Protein AF-A0A2V7M7M2-F1 (afdb_monomer)

Foldseek 3Di:
DDDPVQLVLVLVLVQLLQVLLCVLQVVQDDGDHLVNQQVLQVVVVHHSSDDDDPVRQVVSCVVVVHQKDKDWDWDDDPQKIKIWIFIGGDNLQQQTATDMFMDGDRDDSNVSSNRSSVVSSLSSVLSVLLSQLVVCVVVVNNVRSLVSLVVSCVSPVQALSSLLSQLVSCVVVVHQLVSNLVSLVSSCSGHVLDLSSLCSNLVSCVVVVNLPRNLVSLLSNCVVPVQPPVSLLVSLVSCLVSLVLVSSLVSLVSNCVVPPQPPSSLVSNLVSCVVVVVLVSNLVSLVSNCVVPVCLLLPPVSLPVNLVSCVVVLVLVSLCSSLVSVCVNCVPPLVSLQSNLVSCVSVVNNVVSVVSVVSSVVD

Nearest PDB structures (foldseek):
  3hym-assembly10_L  TM=3.662E-01  e=1.413E-06  Homo sapiens
  4ui9-assembly1_K  TM=3.782E-01  e=4.310E-06  Homo sapiens
  5g05-assembly1_K  TM=3.741E-01  e=7.211E-06  Homo sapiens
  3hym-assembly10_H  TM=3.522E-01  e=1.315E-05  Homo sapiens
  4hnw-assembly1_A  TM=4.917E-01  e=7.405E-04  Saccharomyces cerevisiae S288C

Radius of gyration: 27.85 Å; Cα contacts (8 Å, |Δi|>4): 540; chains: 1; bounding box: 65×52×75 Å

Secondary structure (DSSP, 8-state):
---HHHHHHHHHHHHHHHHHHHHHHTTT-PPPPHHHHHHHHHHTT--TTPPPPHHHHHHHHHHTT-SEEEEEEEEEETTEEEEEEEEEESSS-S--EEEEEEE-SS--HHHHHHHHHHHHHHHHHHHHHHHHHHHHHHTT-HHHHHHHHHHHHHH-TT-HHHHHHHHHHHHHTT--HHHHHHHHHHHTTT-TT-HHHHHHHHHHHHHTT-HHHHHHHHHHGGGG-TT-HHHHHHHHHHHHHTT-HHHHHHHHHHHHHHSTT-HHHHHHHHHHHHHTT-HHHHHHHHHHHHHH-GGGGG-HHHHHHHHHHHHHTT-HHHHHHHHHHHHHH-TT-HHHHHHHHHHHHHTT-HHHHHHHHHHHHT-

Sequence (363 aa):
MASSADSAASIALADAVRIRVTQLVKSKIVVVTKPKLCEALGASGFGCDGLLDDQQAKQLAHFLQVHAYVTGNFKKNGTTLTADVQMIDIGSSGISGLFTATNGNPGTAAALAEIIAQRIATTVRISEGIRNCNDERKKGRFAAARAEAQKALVIDPNSTGAYLCIATIFEAQRAPLDSVIAAARMALKGDSCNGTAWEKIASGYQQKGDSAQAAEAYISQLCGEPRNAQKRLGIAQLLRQMKKADRAVQVLDAGLQLTPGDPQLLEMKLTVCTEASNFRCASDVWKVRATHDTSLLGDTTFLKPAIGAAQQVSDTQALDMFTAGAYRHFPRNVSYIKARAGALELAARTDSALVYYKKALAL

pLDDT: mean 93.5, std 6.31, range [40.5, 98.62]

Structure (mmCIF, N/CA/C/O ba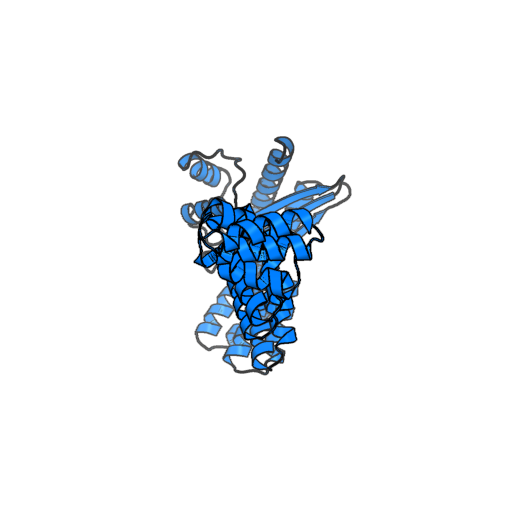ckbone):
data_AF-A0A2V7M7M2-F1
#
_entry.id   AF-A0A2V7M7M2-F1
#
loop_
_atom_site.group_PDB
_atom_site.id
_atom_site.type_symbol
_atom_site.label_atom_id
_atom_site.label_alt_id
_atom_site.label_comp_id
_atom_site.label_asym_id
_atom_site.label_entity_id
_atom_site.label_seq_id
_atom_site.pdbx_PDB_ins_code
_atom_site.Cartn_x
_atom_site.Cartn_y
_atom_site.Cartn_z
_atom_site.occupancy
_atom_site.B_iso_or_equiv
_atom_site.auth_seq_id
_atom_site.auth_comp_id
_atom_site.auth_asym_id
_atom_site.auth_atom_id
_atom_site.pdbx_PDB_model_num
ATOM 1 N N . MET A 1 1 ? 8.047 23.221 1.997 1.00 40.50 1 MET A N 1
ATOM 2 C CA . MET A 1 1 ? 8.357 23.254 3.443 1.00 40.50 1 MET A CA 1
ATOM 3 C C . MET A 1 1 ? 7.256 24.065 4.105 1.00 40.50 1 MET A C 1
ATOM 5 O O . MET A 1 1 ? 6.912 25.100 3.550 1.00 40.50 1 MET A O 1
ATOM 9 N N . ALA A 1 2 ? 6.637 23.561 5.175 1.00 54.38 2 ALA A N 1
ATOM 10 C CA . ALA A 1 2 ? 5.569 24.277 5.879 1.00 54.38 2 ALA A CA 1
ATOM 11 C C . ALA A 1 2 ? 6.127 25.554 6.534 1.00 54.38 2 ALA A C 1
ATOM 13 O O . ALA A 1 2 ? 7.275 25.553 6.984 1.00 54.38 2 ALA A O 1
ATOM 14 N N . SER A 1 3 ? 5.353 26.641 6.556 1.00 61.44 3 SER A N 1
ATOM 15 C CA . SER A 1 3 ? 5.768 27.870 7.240 1.00 61.44 3 SER A CA 1
ATOM 16 C C . SER A 1 3 ? 5.690 27.702 8.764 1.00 61.44 3 SER A C 1
ATOM 18 O O . SER A 1 3 ? 4.982 26.832 9.271 1.00 61.44 3 SER A O 1
ATOM 20 N N . SER A 1 4 ? 6.377 28.558 9.527 1.00 66.12 4 SER A N 1
ATOM 21 C CA . SER A 1 4 ? 6.278 28.563 10.997 1.00 66.12 4 SER A CA 1
ATOM 22 C C . SER A 1 4 ? 4.837 28.763 11.495 1.00 66.12 4 SER A C 1
ATOM 24 O O . SER A 1 4 ? 4.447 28.187 12.511 1.00 66.12 4 SER A O 1
ATOM 26 N N . ALA A 1 5 ? 4.027 29.523 10.751 1.00 61.75 5 ALA A N 1
ATOM 27 C CA . ALA A 1 5 ? 2.608 29.727 11.027 1.00 61.75 5 ALA A CA 1
ATOM 28 C C . ALA A 1 5 ? 1.771 28.454 10.796 1.00 61.75 5 ALA A C 1
ATOM 30 O O . ALA A 1 5 ? 0.866 28.165 11.583 1.00 61.75 5 ALA A O 1
ATOM 31 N N . ASP A 1 6 ? 2.095 27.665 9.766 1.00 70.44 6 ASP A N 1
ATOM 32 C CA . ASP A 1 6 ? 1.421 26.387 9.488 1.00 70.44 6 ASP A CA 1
ATOM 33 C C . ASP A 1 6 ? 1.712 25.354 10.585 1.00 70.44 6 ASP A C 1
ATOM 35 O O . ASP A 1 6 ? 0.816 24.621 11.022 1.00 70.44 6 ASP A O 1
ATOM 39 N N . SER A 1 7 ? 2.951 25.341 11.087 1.00 80.12 7 SER A N 1
ATOM 40 C CA . SER A 1 7 ? 3.342 24.509 12.226 1.00 80.12 7 SER A CA 1
ATOM 41 C C . SER A 1 7 ? 2.560 24.896 13.483 1.00 80.12 7 SER A C 1
ATOM 43 O O . SER A 1 7 ? 1.951 24.029 14.108 1.00 80.12 7 SER A O 1
ATOM 45 N N . ALA A 1 8 ? 2.482 26.191 13.811 1.00 84.06 8 ALA A N 1
ATOM 46 C CA . ALA A 1 8 ? 1.757 26.682 14.987 1.00 84.06 8 ALA A CA 1
ATOM 47 C C . ALA A 1 8 ? 0.261 26.313 14.970 1.00 84.06 8 ALA A C 1
ATOM 49 O O . ALA A 1 8 ? -0.286 25.879 15.986 1.00 84.06 8 ALA A O 1
ATOM 50 N N . ALA A 1 9 ? -0.400 26.427 13.813 1.00 85.50 9 ALA A N 1
ATOM 51 C CA . ALA A 1 9 ? -1.803 26.037 13.666 1.00 85.50 9 ALA A CA 1
ATOM 52 C C . ALA A 1 9 ? -2.016 24.526 13.870 1.00 85.50 9 ALA A C 1
ATOM 54 O O . ALA A 1 9 ? -2.986 24.118 14.513 1.00 85.50 9 ALA A O 1
ATOM 55 N N . SER A 1 10 ? -1.092 23.706 13.363 1.00 87.81 10 SER A N 1
ATOM 56 C CA . SER A 1 10 ? -1.130 22.246 13.511 1.00 87.81 10 SER A CA 1
ATOM 57 C C . SER A 1 10 ? -0.966 21.821 14.974 1.00 87.81 10 SER A C 1
ATOM 59 O O . SER A 1 10 ? -1.727 20.985 15.464 1.00 87.81 10 SER A O 1
ATOM 61 N N . ILE A 1 11 ? -0.035 22.453 15.698 1.00 88.75 11 ILE A N 1
ATOM 62 C CA . ILE A 1 11 ? 0.187 22.229 17.135 1.00 88.75 11 ILE A CA 1
ATOM 63 C C . ILE A 1 11 ? -1.065 22.602 17.941 1.00 88.75 11 ILE A C 1
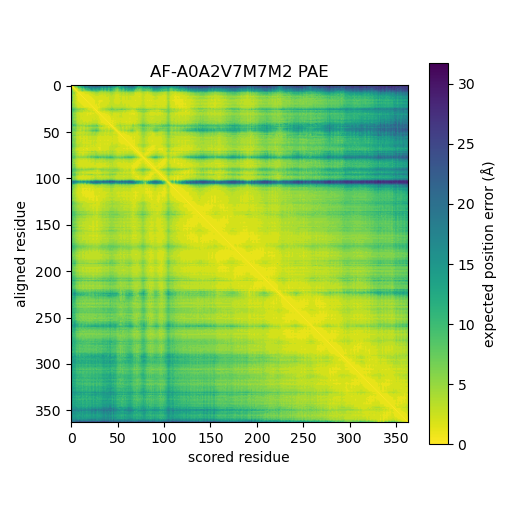ATOM 65 O O . ILE A 1 11 ? -1.550 21.803 18.743 1.00 88.75 11 ILE A O 1
ATOM 69 N N . ALA A 1 12 ? -1.636 23.785 17.691 1.00 89.50 12 ALA A N 1
ATOM 70 C CA . ALA A 1 12 ? -2.830 24.251 18.395 1.00 89.50 12 ALA A CA 1
ATOM 71 C C . ALA A 1 12 ? -4.040 23.327 18.172 1.00 89.50 12 ALA A C 1
ATOM 73 O O . ALA A 1 12 ? -4.786 23.036 19.110 1.00 89.50 12 ALA A O 1
ATOM 74 N N . LEU A 1 13 ? -4.223 22.827 16.945 1.00 92.56 13 LEU A N 1
ATOM 75 C CA . LEU A 1 13 ? -5.255 21.838 16.641 1.00 92.56 13 LEU A CA 1
ATOM 76 C C . LEU A 1 13 ? -5.019 20.529 17.408 1.00 92.56 13 LEU A C 1
ATOM 78 O O . LEU A 1 13 ? -5.951 20.017 18.027 1.00 92.56 13 LEU A O 1
ATOM 82 N N . ALA A 1 14 ? -3.791 20.001 17.399 1.00 93.19 14 ALA A N 1
ATOM 83 C CA . ALA A 1 14 ? -3.447 18.769 18.107 1.00 93.19 14 ALA A CA 1
ATOM 84 C C . ALA A 1 14 ? -3.689 18.887 19.624 1.00 93.19 14 ALA A C 1
ATOM 86 O O . ALA A 1 14 ? -4.228 17.967 20.246 1.00 93.19 14 ALA A O 1
ATOM 87 N N . ASP A 1 15 ? -3.360 20.037 20.216 1.00 92.69 15 ASP A N 1
ATOM 88 C CA . ASP A 1 15 ? -3.624 20.329 21.626 1.00 92.69 15 ASP A CA 1
ATOM 89 C C . ASP A 1 15 ? -5.122 20.387 21.938 1.00 92.69 15 ASP A C 1
ATOM 91 O O . ASP A 1 15 ? -5.578 19.742 22.889 1.00 92.69 15 ASP A O 1
ATOM 95 N N . ALA A 1 16 ? -5.901 21.092 21.113 1.00 94.44 16 ALA A N 1
ATOM 96 C CA . ALA A 1 16 ? -7.352 21.168 21.257 1.00 94.44 16 ALA A CA 1
ATOM 97 C C . ALA A 1 16 ? -8.009 19.781 21.144 1.00 94.44 16 ALA A C 1
ATOM 99 O O . ALA A 1 16 ? -8.858 19.428 21.967 1.00 94.44 16 ALA A O 1
ATOM 100 N N . VAL A 1 17 ? -7.568 18.959 20.182 1.00 96.62 17 VAL A N 1
ATOM 101 C CA . VAL A 1 17 ? -8.019 17.566 20.033 1.00 96.62 17 VAL A CA 1
ATOM 102 C C . VAL A 1 17 ? -7.681 16.761 21.283 1.00 96.62 17 VAL A C 1
ATOM 104 O O . VAL A 1 17 ? -8.561 16.097 21.825 1.00 96.62 17 VAL A O 1
ATOM 107 N N . ARG A 1 18 ? -6.444 16.836 21.790 1.00 95.56 18 ARG A N 1
ATOM 108 C CA . ARG A 1 18 ? -6.019 16.083 22.981 1.00 95.56 18 ARG A CA 1
ATOM 109 C C . ARG A 1 18 ? -6.876 16.416 24.198 1.00 95.56 18 ARG A C 1
ATOM 111 O O . ARG A 1 18 ? -7.353 15.504 24.877 1.00 95.56 18 ARG A O 1
ATOM 118 N N . ILE A 1 19 ? -7.090 17.705 24.465 1.00 95.38 19 ILE A N 1
ATOM 119 C CA . ILE A 1 19 ? -7.924 18.168 25.583 1.00 95.38 19 ILE A CA 1
ATOM 120 C C . ILE A 1 19 ? -9.342 17.622 25.425 1.00 95.38 19 ILE A C 1
ATOM 122 O O . ILE A 1 19 ? -9.893 17.030 26.358 1.00 95.38 19 ILE A O 1
ATOM 126 N N . ARG A 1 20 ? -9.921 17.774 24.232 1.00 97.06 20 ARG A N 1
ATOM 127 C CA . ARG A 1 20 ? -11.306 17.384 23.997 1.00 97.06 20 ARG A CA 1
ATOM 128 C C . ARG A 1 20 ? -11.511 15.872 24.049 1.00 97.06 20 ARG A C 1
ATOM 130 O O . ARG A 1 20 ? -12.445 15.417 24.704 1.00 97.06 20 ARG A O 1
ATOM 137 N N . VAL A 1 21 ? -10.619 15.088 23.444 1.00 97.06 21 VAL A N 1
ATOM 138 C CA . VAL A 1 21 ? -10.633 13.621 23.547 1.00 97.06 21 VAL A CA 1
ATOM 139 C C . VAL A 1 21 ? -10.564 13.211 25.013 1.00 97.06 21 VAL A C 1
ATOM 141 O O . VAL A 1 21 ? -11.430 12.466 25.459 1.00 97.06 21 VAL A O 1
ATOM 144 N N . THR A 1 22 ? -9.622 13.761 25.788 1.00 97.00 22 THR A N 1
ATOM 145 C CA . THR A 1 22 ? -9.482 13.452 27.224 1.00 97.00 22 THR A CA 1
ATOM 146 C C . THR A 1 22 ? -10.806 13.622 27.969 1.00 97.00 22 THR A C 1
ATOM 148 O O . THR A 1 22 ? -11.211 12.735 28.713 1.00 97.00 22 THR A O 1
ATOM 151 N N . GLN A 1 23 ? -11.537 14.713 27.726 1.00 96.38 23 GLN A N 1
ATOM 152 C CA . GLN A 1 23 ? -12.848 14.939 28.344 1.00 96.38 23 GLN A CA 1
ATOM 153 C C . GLN A 1 23 ? -13.891 13.886 27.944 1.00 96.38 23 GLN A C 1
ATOM 155 O O . GLN A 1 23 ? -14.660 13.435 28.795 1.00 96.38 23 GLN A O 1
ATOM 160 N N . LEU A 1 24 ? -13.920 13.502 26.666 1.00 97.31 24 LEU A N 1
ATOM 161 C CA . LEU A 1 24 ? -14.918 12.590 26.101 1.00 97.31 24 LEU A CA 1
ATOM 162 C C . LEU A 1 24 ? -14.697 11.124 26.487 1.00 97.31 24 LEU A C 1
ATOM 164 O O . LEU A 1 24 ? -15.666 10.361 26.505 1.00 97.31 24 LEU A O 1
ATOM 168 N N . VAL A 1 25 ? -13.451 10.723 26.768 1.00 96.50 25 VAL A N 1
ATOM 169 C CA . VAL A 1 25 ? -13.087 9.309 26.981 1.00 96.50 25 VAL A CA 1
ATOM 170 C C . VAL A 1 25 ? -12.393 9.013 28.311 1.00 96.50 25 VAL A C 1
ATOM 172 O O . VAL A 1 25 ? -11.947 7.884 28.506 1.00 96.50 25 VAL A O 1
ATOM 175 N N . LYS A 1 26 ? -12.340 9.970 29.251 1.00 93.25 26 LYS A N 1
ATOM 176 C CA . LYS A 1 26 ? -11.672 9.817 30.565 1.00 93.25 26 LYS A CA 1
ATOM 177 C C . LYS A 1 26 ? -12.069 8.572 31.366 1.00 93.25 26 LYS A C 1
ATOM 179 O O . LYS A 1 26 ? -11.297 8.119 32.198 1.00 93.25 26 LYS A O 1
ATOM 184 N N . SER A 1 27 ? -13.269 8.033 31.150 1.00 93.12 27 SER A N 1
ATOM 185 C CA . SER A 1 27 ? -13.756 6.821 31.823 1.00 93.12 27 SER A CA 1
ATOM 186 C C . SER A 1 27 ? -13.357 5.515 31.127 1.00 93.12 27 SER A C 1
ATOM 188 O O . SER A 1 27 ? -13.615 4.443 31.665 1.00 93.12 27 SER A O 1
ATOM 190 N N . LYS A 1 28 ? -12.776 5.584 29.924 1.00 93.38 28 LYS A N 1
ATOM 191 C CA . LYS A 1 28 ? -12.452 4.426 29.079 1.00 93.38 28 LYS A CA 1
ATOM 192 C C . LYS A 1 28 ? -10.953 4.257 28.845 1.00 93.38 28 LYS A C 1
ATOM 194 O O . LYS A 1 28 ? -10.488 3.123 28.842 1.00 93.38 28 LYS A O 1
ATOM 199 N N . ILE A 1 29 ? -10.208 5.346 28.640 1.00 94.31 29 ILE A N 1
ATOM 200 C CA . ILE A 1 29 ? -8.757 5.300 28.399 1.00 94.31 29 ILE A CA 1
ATOM 201 C C . ILE A 1 29 ? -8.032 6.465 29.075 1.00 94.31 29 ILE A C 1
ATOM 203 O O . ILE A 1 29 ? -8.619 7.514 29.344 1.00 94.31 29 ILE A O 1
ATOM 207 N N . VAL A 1 30 ? -6.725 6.294 29.278 1.00 95.00 30 VAL A N 1
ATOM 208 C CA . VAL A 1 30 ? -5.815 7.370 29.685 1.00 95.00 30 VAL A CA 1
ATOM 209 C C . VAL A 1 30 ? -5.199 7.992 28.435 1.00 95.00 30 VAL A C 1
ATOM 211 O O . VAL A 1 30 ? -4.544 7.307 27.652 1.00 95.00 30 VAL A O 1
ATOM 214 N N . VAL A 1 31 ? -5.399 9.295 28.252 1.00 96.31 31 VAL A N 1
ATOM 215 C CA . VAL A 1 31 ? -4.767 10.069 27.176 1.00 96.31 31 VAL A CA 1
ATOM 216 C C . VAL A 1 31 ? -3.463 10.663 27.705 1.00 96.31 31 VAL A C 1
ATOM 218 O O . VAL A 1 31 ? -3.454 11.285 28.768 1.00 96.31 31 VAL A O 1
ATOM 221 N N . VAL A 1 32 ? -2.358 10.485 26.975 1.00 95.81 32 VAL A N 1
ATOM 222 C CA . VAL A 1 32 ? -1.066 11.078 27.353 1.00 95.81 32 VAL A CA 1
ATOM 223 C C . VAL A 1 32 ? -1.183 12.601 27.344 1.00 95.81 32 VAL A C 1
ATOM 225 O O . VAL A 1 32 ? -1.608 13.192 26.353 1.00 95.81 32 VAL A O 1
ATOM 228 N N . THR A 1 33 ? -0.810 13.237 28.453 1.00 94.81 33 THR A N 1
ATOM 229 C CA . THR A 1 33 ? -0.899 14.691 28.627 1.00 94.81 33 THR A CA 1
ATOM 230 C C . THR A 1 33 ? 0.211 15.418 27.861 1.00 94.81 33 THR A C 1
ATOM 232 O O . THR A 1 33 ? 1.269 14.847 27.590 1.00 94.81 33 THR A O 1
ATOM 235 N N . LYS A 1 34 ? 0.001 16.703 27.531 1.00 93.12 34 LYS A N 1
ATOM 236 C CA . LYS A 1 34 ? 1.036 17.523 26.873 1.00 93.12 34 LYS A CA 1
ATOM 237 C C . LYS A 1 34 ? 2.347 17.583 27.684 1.00 93.12 34 LYS A C 1
ATOM 239 O O . LYS A 1 34 ? 3.384 17.332 27.082 1.00 93.12 34 LYS A O 1
ATOM 244 N N . PRO A 1 35 ? 2.342 17.801 29.017 1.00 94.88 35 PRO A N 1
ATOM 245 C CA . PRO A 1 35 ? 3.579 17.792 29.802 1.00 94.88 35 PRO A CA 1
ATOM 246 C C . PRO A 1 35 ? 4.379 16.492 29.666 1.00 94.88 35 PRO A C 1
ATOM 248 O O . PRO A 1 35 ? 5.580 16.544 29.422 1.00 94.88 35 PRO A O 1
ATOM 251 N N . LYS A 1 36 ? 3.707 15.332 29.720 1.00 94.31 36 LYS A N 1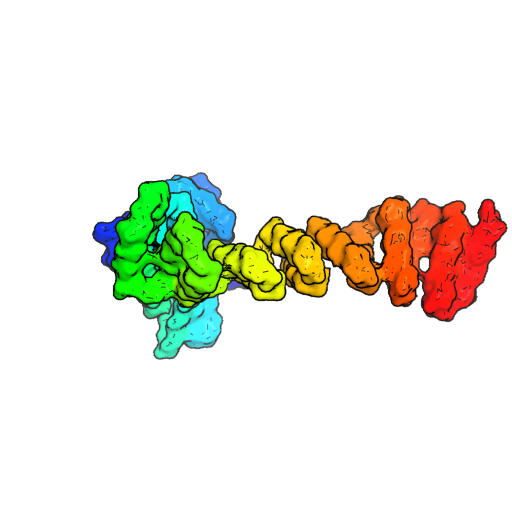
ATOM 252 C CA . LYS A 1 36 ? 4.363 14.024 29.578 1.00 94.31 36 LYS A CA 1
ATOM 253 C C . LYS A 1 36 ? 4.930 13.799 28.171 1.00 94.31 36 LYS A C 1
ATOM 255 O O . LYS A 1 36 ? 5.988 13.197 28.027 1.00 94.31 36 LYS A O 1
ATOM 260 N N . LEU A 1 37 ? 4.250 14.292 27.130 1.00 92.81 37 LEU A N 1
ATOM 261 C CA . LEU A 1 37 ? 4.787 14.279 25.762 1.00 92.81 37 LEU A CA 1
ATOM 262 C C . LEU A 1 37 ? 6.052 15.132 25.647 1.00 92.81 37 LEU A C 1
ATOM 264 O O . LEU A 1 37 ? 7.029 14.691 25.052 1.00 92.81 37 LEU A O 1
ATOM 268 N N . CYS A 1 38 ? 6.045 16.329 26.230 1.00 93.12 38 CYS A N 1
ATOM 269 C CA . CYS A 1 38 ? 7.171 17.254 26.142 1.00 93.12 38 CYS A CA 1
ATOM 270 C C . CYS A 1 38 ? 8.393 16.774 26.925 1.00 93.12 38 CYS A C 1
ATOM 272 O O . CYS A 1 38 ? 9.511 16.935 26.448 1.00 93.12 38 CYS A O 1
ATOM 274 N N . GLU A 1 39 ? 8.188 16.125 28.071 1.00 94.19 39 GLU A N 1
ATOM 275 C CA . GLU A 1 39 ? 9.252 15.435 28.805 1.00 94.19 39 GLU A CA 1
ATOM 276 C C . GLU A 1 39 ? 9.895 14.326 27.952 1.00 94.19 39 GLU A C 1
ATOM 278 O O . GLU A 1 39 ? 11.115 14.288 27.797 1.00 94.19 39 GLU A O 1
ATOM 283 N N . ALA A 1 40 ? 9.077 13.471 27.327 1.00 93.00 40 ALA A N 1
ATOM 284 C CA . ALA A 1 40 ? 9.558 12.380 26.478 1.00 93.00 40 ALA A CA 1
ATOM 285 C C . ALA A 1 40 ? 10.303 12.868 25.222 1.00 93.00 40 ALA A C 1
ATOM 287 O O . ALA A 1 40 ? 11.341 12.315 24.856 1.00 93.00 40 ALA A O 1
ATOM 288 N N . LEU A 1 41 ? 9.795 13.920 24.575 1.00 91.62 41 LEU A N 1
ATOM 289 C CA . LEU A 1 41 ? 10.454 14.558 23.434 1.00 91.62 41 LEU A CA 1
ATOM 290 C C . LEU A 1 41 ? 11.777 15.215 23.843 1.00 91.62 41 LEU A C 1
ATOM 292 O O . LEU A 1 41 ? 12.790 15.014 23.171 1.00 91.62 41 LEU A O 1
ATOM 296 N N . GLY A 1 42 ? 11.787 15.930 24.972 1.00 91.75 42 GLY A N 1
ATOM 297 C CA . GLY A 1 42 ? 12.979 16.585 25.509 1.00 91.75 42 GLY A CA 1
ATOM 298 C C . GLY A 1 42 ? 14.096 15.596 25.840 1.00 91.75 42 GLY A C 1
ATOM 299 O O . GLY A 1 42 ? 15.252 15.851 25.508 1.00 91.75 42 GLY A O 1
ATOM 300 N N . ALA A 1 43 ? 13.753 14.424 26.384 1.00 89.75 43 ALA A N 1
ATOM 301 C CA . ALA A 1 43 ? 14.708 13.337 26.623 1.00 89.75 43 ALA A CA 1
ATOM 302 C C . ALA A 1 43 ? 15.386 12.821 25.337 1.00 89.75 43 ALA A C 1
ATOM 304 O O . ALA A 1 43 ? 16.467 12.241 25.400 1.00 89.75 43 ALA A O 1
ATOM 305 N N . SER A 1 44 ? 14.772 13.057 24.174 1.00 85.06 44 SER A N 1
ATOM 306 C CA . SER A 1 44 ? 15.274 12.660 22.853 1.00 85.06 44 SER A CA 1
ATOM 307 C C . SER A 1 44 ? 15.828 13.841 22.037 1.00 85.06 44 SER A C 1
ATOM 309 O O . SER A 1 44 ? 16.080 13.695 20.845 1.00 85.06 44 SER A O 1
ATOM 311 N N . GLY A 1 45 ? 16.006 15.019 22.652 1.00 87.12 45 GLY A N 1
ATOM 312 C CA . GLY A 1 45 ? 16.540 16.218 21.992 1.00 87.12 45 GLY A CA 1
ATOM 313 C C . GLY A 1 45 ? 15.550 16.959 21.084 1.00 87.12 45 GLY A C 1
ATOM 314 O O . GLY A 1 45 ? 15.958 17.855 20.345 1.00 87.12 45 GLY A O 1
ATOM 315 N N . PHE A 1 46 ? 14.259 16.617 21.129 1.00 87.38 46 PHE A N 1
ATOM 316 C CA . PHE A 1 46 ? 13.212 17.287 20.356 1.00 87.38 46 PHE A CA 1
ATOM 317 C C . PHE A 1 46 ? 12.548 18.408 21.162 1.00 87.38 46 PHE A C 1
ATOM 319 O O . PHE A 1 46 ? 12.396 18.331 22.381 1.00 87.38 46 PHE A O 1
ATOM 326 N N . GLY A 1 47 ? 12.087 19.447 20.462 1.00 87.94 47 GLY A N 1
ATOM 327 C CA . GLY A 1 47 ? 11.231 20.471 21.059 1.00 87.94 47 GLY A CA 1
ATOM 328 C C . GLY A 1 47 ? 9.844 19.922 21.418 1.00 87.94 47 GLY A C 1
ATOM 329 O O . GLY A 1 47 ? 9.313 19.060 20.722 1.00 87.94 47 GLY A O 1
ATOM 330 N N . CYS A 1 48 ? 9.232 20.472 22.473 1.00 87.00 48 CYS A N 1
ATOM 331 C CA . CYS A 1 48 ? 7.878 20.128 22.947 1.00 87.00 48 CYS A CA 1
ATOM 332 C C . CYS A 1 48 ? 6.800 20.236 21.849 1.00 87.00 48 CYS A C 1
ATOM 334 O O . CYS A 1 48 ? 5.846 19.464 21.840 1.00 87.00 48 CYS A O 1
ATOM 336 N N . ASP A 1 49 ? 6.989 21.155 20.899 1.00 85.25 49 ASP A N 1
ATOM 337 C CA . ASP A 1 49 ? 6.080 21.407 19.780 1.00 85.25 49 ASP A CA 1
ATOM 338 C C . ASP A 1 49 ? 6.657 20.929 18.424 1.00 85.25 49 ASP A C 1
ATOM 340 O O . ASP A 1 49 ? 6.316 21.449 17.361 1.00 85.25 49 ASP A O 1
ATOM 344 N N . GLY A 1 50 ? 7.578 19.959 18.441 1.00 81.94 50 GLY A N 1
ATOM 345 C CA . GLY A 1 50 ? 8.167 19.394 17.225 1.00 81.94 50 GLY A CA 1
ATOM 346 C C . GLY A 1 50 ? 7.149 18.611 16.387 1.00 81.94 50 GLY A C 1
ATOM 347 O O . GLY A 1 50 ? 6.447 17.743 16.906 1.00 81.94 50 GLY A O 1
ATOM 348 N N . LEU A 1 51 ? 7.090 18.887 15.079 1.00 85.44 51 LEU A N 1
ATOM 349 C CA . LEU A 1 51 ? 6.365 18.039 14.129 1.00 85.44 51 LEU A CA 1
ATOM 350 C C . LEU A 1 51 ? 7.183 16.775 13.866 1.00 85.44 51 LEU A C 1
ATOM 352 O O . LEU A 1 51 ? 8.357 16.866 13.509 1.00 85.44 51 LEU A O 1
ATOM 356 N N . LEU A 1 52 ? 6.549 15.620 14.043 1.00 87.88 52 LEU A N 1
ATOM 357 C CA . LEU A 1 52 ? 7.179 14.315 13.879 1.00 87.88 52 LEU A CA 1
ATOM 358 C C . LEU A 1 52 ? 6.776 13.698 12.543 1.00 87.88 52 LEU A C 1
ATOM 360 O O . LEU A 1 52 ? 5.614 13.791 12.144 1.00 87.88 52 LEU A O 1
ATOM 364 N N . ASP A 1 53 ? 7.718 13.032 11.883 1.00 86.12 53 ASP A N 1
ATOM 365 C CA . ASP A 1 53 ? 7.384 12.098 10.809 1.00 86.12 53 ASP A CA 1
ATOM 366 C C . ASP A 1 53 ? 6.801 10.779 11.362 1.00 86.12 53 ASP A C 1
ATOM 368 O O . ASP A 1 53 ? 6.762 10.539 12.574 1.00 86.12 53 ASP A O 1
ATOM 372 N N . ASP A 1 54 ? 6.334 9.901 10.471 1.00 84.12 54 ASP A N 1
ATOM 373 C CA . ASP A 1 54 ? 5.688 8.640 10.855 1.00 84.12 54 ASP A CA 1
ATOM 374 C C . ASP A 1 54 ? 6.609 7.708 11.661 1.00 84.12 54 ASP A C 1
ATOM 376 O O . ASP A 1 54 ? 6.142 6.984 12.548 1.00 84.12 54 ASP A O 1
ATOM 380 N N . GLN A 1 55 ? 7.918 7.714 11.378 1.00 86.75 55 GLN A N 1
ATOM 381 C CA . GLN A 1 55 ? 8.885 6.882 12.094 1.00 86.75 55 GLN A CA 1
ATOM 382 C C . GLN A 1 55 ? 9.130 7.428 13.500 1.00 86.75 55 GLN A C 1
ATOM 384 O O . GLN A 1 55 ? 9.079 6.669 14.471 1.00 86.75 55 GLN A O 1
ATOM 389 N N . GLN A 1 56 ? 9.327 8.739 13.618 1.00 91.44 56 GLN A N 1
ATOM 390 C CA . GLN A 1 56 ? 9.506 9.439 14.887 1.00 91.44 56 GLN A CA 1
ATOM 391 C C . GLN A 1 56 ? 8.265 9.304 15.781 1.00 91.44 56 GLN A C 1
ATOM 393 O O . GLN A 1 56 ? 8.385 8.981 16.964 1.00 91.44 56 GLN A O 1
ATOM 398 N N . ALA A 1 57 ? 7.061 9.464 15.221 1.00 91.38 57 ALA A N 1
ATOM 399 C CA . ALA A 1 57 ? 5.808 9.286 15.953 1.00 91.38 57 ALA A CA 1
ATOM 400 C C . ALA A 1 57 ? 5.664 7.858 16.506 1.00 91.38 57 ALA A C 1
ATOM 402 O O . ALA A 1 57 ? 5.293 7.671 17.668 1.00 91.38 57 ALA A O 1
ATOM 403 N N . LYS A 1 58 ? 6.019 6.844 15.706 1.00 91.44 58 LYS A N 1
ATOM 404 C CA . LYS A 1 58 ? 6.010 5.440 16.137 1.00 91.44 58 LYS A CA 1
ATOM 405 C C . LYS A 1 58 ? 7.025 5.170 17.252 1.00 91.44 58 LYS A C 1
ATOM 407 O O . LYS A 1 58 ? 6.701 4.483 18.220 1.00 91.44 58 LYS A O 1
ATOM 412 N N . GLN A 1 59 ? 8.239 5.710 17.141 1.00 92.69 59 GLN A N 1
ATOM 413 C CA . GLN A 1 59 ? 9.270 5.583 18.177 1.00 92.69 59 GLN A CA 1
ATOM 414 C C . GLN A 1 59 ? 8.820 6.215 19.497 1.00 92.69 59 GLN A C 1
ATOM 416 O O . GLN A 1 59 ? 8.922 5.576 20.545 1.00 92.69 59 GLN A O 1
ATOM 421 N N . LEU A 1 60 ? 8.246 7.421 19.445 1.00 94.06 60 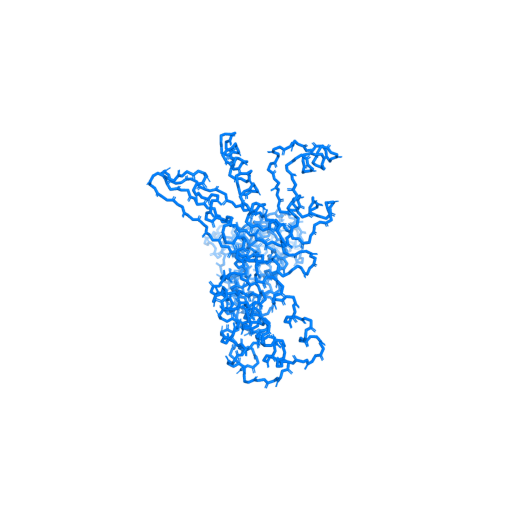LEU A N 1
ATOM 422 C CA . LEU A 1 60 ? 7.699 8.092 20.622 1.00 94.06 60 LEU A CA 1
ATOM 423 C C . LEU A 1 60 ? 6.560 7.285 21.261 1.00 94.06 60 LEU A C 1
ATOM 425 O O . LEU A 1 60 ? 6.499 7.165 22.484 1.00 94.06 60 LEU A O 1
ATOM 429 N N . ALA A 1 61 ? 5.676 6.696 20.452 1.00 94.44 61 ALA A N 1
ATOM 430 C CA . ALA A 1 61 ? 4.592 5.856 20.951 1.00 94.44 61 ALA A CA 1
ATOM 431 C C . ALA A 1 61 ? 5.119 4.624 21.715 1.00 94.44 61 ALA A C 1
ATOM 433 O O . ALA A 1 61 ? 4.622 4.310 22.800 1.00 94.44 61 ALA A O 1
ATOM 434 N N . HIS A 1 62 ? 6.167 3.968 21.204 1.00 93.56 62 HIS A N 1
ATOM 435 C CA . HIS A 1 62 ? 6.836 2.873 21.911 1.00 93.56 62 HIS A CA 1
ATOM 436 C C . HIS A 1 62 ? 7.528 3.340 23.196 1.00 93.56 62 HIS A C 1
ATOM 438 O O . HIS A 1 62 ? 7.371 2.693 24.231 1.00 93.56 62 HIS A O 1
ATOM 444 N N . PHE A 1 63 ? 8.237 4.472 23.156 1.00 93.94 63 PHE A N 1
ATOM 445 C CA . PHE A 1 63 ? 8.893 5.057 24.329 1.00 93.94 63 PHE A CA 1
ATOM 446 C C . PHE A 1 63 ? 7.892 5.367 25.452 1.00 93.94 63 PHE A C 1
ATOM 448 O O . PHE A 1 63 ? 8.138 5.069 26.618 1.00 93.94 63 PHE A O 1
ATOM 455 N N . LEU A 1 64 ? 6.720 5.900 25.098 1.00 94.62 64 LEU A N 1
ATOM 456 C CA . LEU A 1 64 ? 5.635 6.200 26.035 1.00 94.62 64 LEU A CA 1
ATOM 457 C C . LEU A 1 64 ? 4.806 4.976 26.448 1.00 94.62 64 LEU A C 1
ATOM 459 O O . LEU A 1 64 ? 3.900 5.126 27.272 1.00 94.62 64 LEU A O 1
ATOM 463 N N . GLN A 1 65 ? 5.087 3.798 25.878 1.00 94.31 65 GLN A N 1
ATOM 464 C CA . GLN A 1 65 ? 4.363 2.546 26.116 1.00 94.31 65 GLN A CA 1
ATOM 465 C C . GLN A 1 65 ? 2.842 2.682 25.919 1.00 94.31 65 GLN A C 1
ATOM 467 O O . GLN A 1 65 ? 2.043 2.136 26.681 1.00 94.31 65 GLN A O 1
ATOM 472 N N . VAL A 1 66 ? 2.419 3.444 24.905 1.00 95.75 66 VAL A N 1
ATOM 473 C CA . VAL A 1 66 ? 0.992 3.570 24.576 1.00 95.75 66 VAL A CA 1
ATOM 474 C C . VAL A 1 66 ? 0.518 2.384 23.739 1.00 95.75 66 VAL A C 1
ATOM 476 O O . VAL A 1 66 ? 1.298 1.737 23.049 1.00 95.75 66 VAL A O 1
ATOM 479 N N . HIS A 1 67 ? -0.787 2.115 23.766 1.00 94.81 67 HIS A N 1
ATOM 480 C CA . HIS A 1 67 ? -1.389 1.038 22.972 1.00 94.81 67 HIS A CA 1
ATOM 481 C C . HIS A 1 67 ? -1.861 1.512 21.592 1.00 94.81 67 HIS A C 1
ATOM 483 O O . HIS A 1 67 ? -2.047 0.700 20.694 1.00 94.81 67 HIS A O 1
ATOM 489 N N . ALA A 1 68 ? -2.061 2.817 21.417 1.00 95.94 68 ALA A N 1
ATOM 490 C CA . ALA A 1 68 ? -2.407 3.439 20.149 1.00 95.94 68 ALA A CA 1
ATOM 491 C C . ALA A 1 68 ? -1.971 4.905 20.156 1.00 95.94 68 ALA A C 1
ATOM 493 O O . ALA A 1 68 ? -1.850 5.519 21.221 1.00 95.94 68 ALA A O 1
ATOM 494 N N . TYR A 1 69 ? -1.771 5.471 18.971 1.00 95.81 69 TYR A N 1
ATOM 495 C CA . TYR A 1 69 ? -1.495 6.894 18.793 1.00 95.81 69 TYR A CA 1
ATOM 496 C C . TYR A 1 69 ? -2.261 7.454 17.595 1.00 95.81 69 TYR A C 1
ATOM 498 O O . TYR A 1 69 ? -2.765 6.711 16.753 1.00 95.81 69 TYR A O 1
ATOM 506 N N . VAL A 1 70 ? -2.383 8.779 17.548 1.00 95.25 70 VAL A N 1
ATOM 507 C CA . VAL A 1 70 ? -3.087 9.495 16.483 1.00 95.25 70 VAL A CA 1
ATOM 508 C C . VAL A 1 70 ? -2.105 10.434 15.802 1.00 95.25 70 VAL A C 1
ATOM 510 O O . VAL A 1 70 ? -1.429 11.209 16.476 1.00 95.25 70 VAL A O 1
ATOM 513 N N . THR A 1 71 ? -2.040 10.360 14.480 1.00 93.25 71 THR A N 1
ATOM 514 C CA . THR A 1 71 ? -1.270 11.259 13.615 1.00 93.25 71 THR A CA 1
ATOM 515 C C . THR A 1 71 ? -2.189 11.828 12.536 1.00 93.25 71 THR A C 1
ATOM 517 O O . THR A 1 71 ? -3.317 11.362 12.359 1.00 93.25 71 THR A O 1
ATOM 520 N N . GLY A 1 72 ? -1.753 12.861 11.826 1.00 91.00 72 GLY A N 1
ATOM 521 C CA . GLY A 1 72 ? -2.547 13.409 10.742 1.00 91.00 72 GLY A CA 1
ATOM 522 C C . GLY A 1 72 ? -1.932 14.614 10.056 1.00 91.00 72 GLY A C 1
ATOM 523 O O . GLY A 1 72 ? -1.021 15.255 10.571 1.00 91.00 72 GLY A O 1
ATOM 524 N N . ASN A 1 73 ? -2.483 14.932 8.889 1.00 90.00 73 ASN A N 1
ATOM 525 C CA . ASN A 1 73 ? -2.089 16.084 8.091 1.00 90.00 73 ASN A CA 1
ATOM 526 C C . ASN A 1 73 ? -3.176 17.151 8.149 1.00 90.00 73 ASN A C 1
ATOM 528 O O . ASN A 1 73 ? -4.330 16.882 7.818 1.00 90.00 73 ASN A O 1
ATOM 532 N N . PHE A 1 74 ? -2.796 18.369 8.522 1.00 90.50 74 PHE A N 1
ATOM 533 C CA . PHE A 1 74 ? -3.683 19.525 8.556 1.00 90.50 74 PHE A CA 1
ATOM 534 C C . PHE A 1 74 ? -3.487 20.395 7.311 1.00 90.50 74 PHE A C 1
ATOM 536 O O . PHE A 1 74 ? -2.361 20.679 6.905 1.00 90.50 74 PHE A O 1
ATOM 543 N N . LYS A 1 75 ? -4.591 20.814 6.691 1.00 90.12 75 LYS A N 1
ATOM 544 C CA . LYS A 1 75 ? -4.617 21.632 5.475 1.00 90.12 75 LYS A CA 1
ATOM 545 C C . LYS A 1 75 ? -5.627 22.764 5.641 1.00 90.12 75 LYS A C 1
ATOM 547 O O . LYS A 1 75 ? -6.747 22.548 6.103 1.00 90.12 75 LYS A O 1
ATOM 552 N N . LYS A 1 76 ? -5.248 23.969 5.214 1.00 88.00 76 LYS A N 1
ATOM 553 C CA . LYS A 1 76 ? -6.118 25.151 5.186 1.00 88.00 76 LYS A CA 1
ATOM 554 C C . LYS A 1 76 ? -6.280 25.637 3.750 1.00 88.00 76 LYS A C 1
ATOM 556 O O . LYS A 1 76 ? -5.320 26.109 3.152 1.00 88.00 76 LYS A O 1
ATOM 561 N N . ASN A 1 77 ? -7.506 25.565 3.233 1.00 86.44 77 ASN A N 1
ATOM 562 C CA . ASN A 1 77 ? -7.870 26.029 1.895 1.00 86.44 77 ASN A CA 1
ATOM 563 C C . ASN A 1 77 ? -8.877 27.181 2.027 1.00 86.44 77 ASN A C 1
ATOM 565 O O . ASN A 1 77 ? -10.079 26.964 2.200 1.00 86.44 77 ASN A O 1
ATOM 569 N N . GLY A 1 78 ? -8.383 28.421 2.000 1.00 85.19 78 GLY A N 1
ATOM 570 C CA . GLY A 1 78 ? -9.206 29.605 2.263 1.00 85.19 78 GLY A CA 1
ATOM 571 C C . GLY A 1 78 ? -9.777 29.596 3.688 1.00 85.19 78 GLY A C 1
ATOM 572 O O . GLY A 1 78 ? -9.024 29.610 4.665 1.00 85.19 78 GLY A O 1
ATOM 573 N N . THR A 1 79 ? -11.108 29.568 3.809 1.00 85.25 79 THR A N 1
ATOM 574 C CA . THR A 1 79 ? -11.840 29.497 5.092 1.00 85.25 79 THR A CA 1
ATOM 575 C C . THR A 1 79 ? -12.170 28.071 5.540 1.00 85.25 79 THR A C 1
ATOM 577 O O . THR A 1 79 ? -12.725 27.888 6.627 1.00 85.25 79 THR A O 1
ATOM 580 N N . THR A 1 80 ? -11.851 27.069 4.718 1.00 89.44 80 THR A N 1
ATOM 581 C CA . THR A 1 80 ? -12.097 25.654 5.013 1.00 89.44 80 THR A CA 1
ATOM 582 C C . THR A 1 80 ? -10.851 25.038 5.630 1.00 89.44 80 THR A C 1
ATOM 584 O O . THR A 1 80 ? -9.751 25.170 5.082 1.00 89.44 80 THR A O 1
ATOM 587 N N . LEU A 1 81 ? -11.019 24.363 6.766 1.00 92.06 81 LEU A N 1
ATOM 588 C CA . LEU A 1 81 ? -9.957 23.582 7.388 1.00 92.06 81 LEU A CA 1
ATOM 589 C C . LEU A 1 81 ? -10.259 22.096 7.227 1.00 92.06 81 LEU A C 1
ATOM 591 O O . LEU A 1 81 ? -11.379 21.648 7.479 1.00 92.06 81 LEU A O 1
ATOM 595 N N . THR A 1 82 ? -9.239 21.333 6.855 1.00 92.94 82 THR A N 1
ATOM 596 C CA . THR A 1 82 ? -9.320 19.889 6.648 1.00 92.94 82 THR A CA 1
ATOM 597 C C . THR A 1 82 ? -8.189 19.206 7.405 1.00 92.94 82 THR A C 1
ATOM 599 O O . THR A 1 82 ? -7.056 19.683 7.404 1.00 92.94 82 THR A O 1
ATOM 602 N N . ALA A 1 83 ? -8.487 18.082 8.048 1.00 94.00 83 ALA A N 1
ATOM 603 C CA . ALA A 1 83 ? -7.497 17.213 8.663 1.00 94.00 83 ALA A CA 1
ATOM 604 C C . ALA A 1 83 ? -7.714 15.769 8.213 1.00 94.00 83 ALA A C 1
ATOM 606 O O . ALA A 1 83 ? -8.795 15.214 8.414 1.00 94.00 83 ALA A O 1
ATOM 607 N N . ASP A 1 84 ? -6.677 15.167 7.642 1.00 92.44 84 ASP A N 1
ATOM 608 C CA . ASP A 1 84 ? -6.613 13.730 7.393 1.00 92.44 84 ASP A CA 1
ATOM 609 C C . ASP A 1 84 ? -6.033 13.083 8.654 1.00 92.44 84 ASP A C 1
ATOM 611 O O . ASP A 1 84 ? -4.877 13.335 8.987 1.00 92.44 84 ASP A O 1
ATOM 615 N N . VAL A 1 85 ? -6.838 12.318 9.393 1.00 93.69 85 VAL A N 1
ATOM 616 C CA . VAL A 1 85 ? -6.493 11.781 10.718 1.00 93.69 85 VAL A CA 1
ATOM 617 C C . VAL A 1 85 ? -6.384 10.267 10.657 1.00 93.69 85 VAL A C 1
ATOM 619 O O . VAL A 1 85 ? -7.314 9.587 10.223 1.00 93.69 85 VAL A O 1
ATOM 622 N N . GLN A 1 86 ? -5.274 9.741 11.162 1.00 92.69 86 GLN A N 1
ATOM 623 C CA . GLN A 1 86 ? -4.992 8.318 11.252 1.00 92.69 86 GLN A CA 1
ATOM 624 C C . GLN A 1 86 ? -4.788 7.907 12.712 1.00 92.69 86 GLN A C 1
ATOM 626 O O . GLN A 1 86 ? -3.963 8.468 13.431 1.00 92.69 86 GLN A O 1
ATOM 631 N N . MET A 1 87 ? -5.538 6.901 13.146 1.00 94.31 87 MET A N 1
ATOM 632 C CA . MET A 1 87 ? -5.393 6.228 14.433 1.00 94.31 87 MET A CA 1
ATOM 633 C C . MET A 1 87 ? -4.661 4.908 14.196 1.00 94.31 87 MET A C 1
ATOM 635 O O . MET A 1 87 ? -5.125 4.070 13.417 1.00 94.31 87 MET A O 1
ATOM 639 N N . ILE A 1 88 ? -3.522 4.732 14.857 1.00 92.75 88 ILE A N 1
ATOM 640 C CA . ILE A 1 88 ? -2.620 3.597 14.667 1.00 92.75 88 ILE A CA 1
ATOM 641 C C . ILE A 1 88 ? -2.610 2.766 15.949 1.00 92.75 88 ILE A C 1
ATOM 643 O O . ILE A 1 88 ? -2.179 3.243 17.001 1.00 92.75 88 ILE A O 1
ATOM 647 N N . ASP A 1 89 ? -3.080 1.521 15.849 1.00 92.75 89 ASP A N 1
ATOM 648 C CA . ASP A 1 89 ? -3.064 0.545 16.941 1.00 92.75 89 ASP A CA 1
ATOM 649 C C . ASP A 1 89 ? -1.706 -0.167 16.986 1.00 92.75 89 ASP A C 1
ATOM 651 O O . ASP A 1 89 ? -1.280 -0.767 15.998 1.00 92.75 89 ASP A O 1
ATOM 655 N N . ILE A 1 90 ? -1.030 -0.116 18.133 1.00 92.31 90 ILE A N 1
ATOM 656 C CA . ILE A 1 90 ? 0.271 -0.769 18.366 1.00 92.31 90 ILE A CA 1
ATOM 657 C C . ILE A 1 90 ? 0.247 -1.753 19.542 1.00 92.31 90 ILE A C 1
ATOM 659 O O . ILE A 1 90 ? 1.254 -2.397 19.822 1.00 92.31 90 ILE A O 1
ATOM 663 N N . GLY A 1 91 ? -0.893 -1.885 20.223 1.00 88.38 91 GLY A N 1
ATOM 664 C CA . GLY A 1 91 ? -1.036 -2.661 21.455 1.00 88.38 91 GLY A CA 1
ATOM 665 C C . GLY A 1 91 ? -2.296 -3.518 21.501 1.00 88.38 91 GLY A C 1
ATOM 666 O O . GLY A 1 91 ? -2.743 -3.867 22.589 1.00 88.38 91 GLY A O 1
ATOM 667 N N . SER A 1 92 ? -2.893 -3.840 20.346 1.00 86.62 92 SER A N 1
ATOM 668 C CA . SER A 1 92 ? -4.177 -4.558 20.252 1.00 86.62 92 SER A CA 1
ATOM 669 C C . SER A 1 92 ? -5.303 -3.870 21.034 1.00 86.62 92 SER A C 1
ATOM 671 O O . SER A 1 92 ? -6.164 -4.526 21.619 1.00 86.62 92 SER A O 1
ATOM 673 N N . SER A 1 93 ? -5.290 -2.537 21.063 1.00 89.44 93 SER A N 1
ATOM 674 C CA . SER A 1 93 ? -6.299 -1.716 21.737 1.00 89.44 93 SER A CA 1
ATOM 675 C C . SER A 1 93 ? -7.662 -1.766 21.044 1.00 89.44 93 SER A C 1
ATOM 677 O O . SER A 1 93 ? -8.678 -1.485 21.680 1.00 89.44 93 SER A O 1
ATOM 679 N N . GLY A 1 94 ? -7.694 -2.120 19.755 1.00 89.81 94 GLY A N 1
ATOM 680 C CA . GLY A 1 94 ? -8.876 -1.990 18.907 1.00 89.81 94 GLY A CA 1
ATOM 681 C C . GLY A 1 94 ? -9.131 -0.549 18.453 1.00 89.81 94 GLY A C 1
ATOM 682 O O . GLY A 1 94 ? -10.192 -0.276 17.894 1.00 89.81 94 GLY A O 1
ATOM 683 N N . ILE A 1 95 ? -8.194 0.375 18.704 1.00 93.81 95 ILE A N 1
ATOM 684 C CA . ILE A 1 95 ? -8.278 1.785 18.308 1.00 93.81 95 ILE A CA 1
ATOM 685 C C . ILE A 1 95 ? -7.458 1.980 17.034 1.00 93.81 95 ILE A C 1
ATOM 687 O O . ILE A 1 95 ? -6.266 2.272 17.070 1.00 93.81 95 ILE A O 1
ATOM 6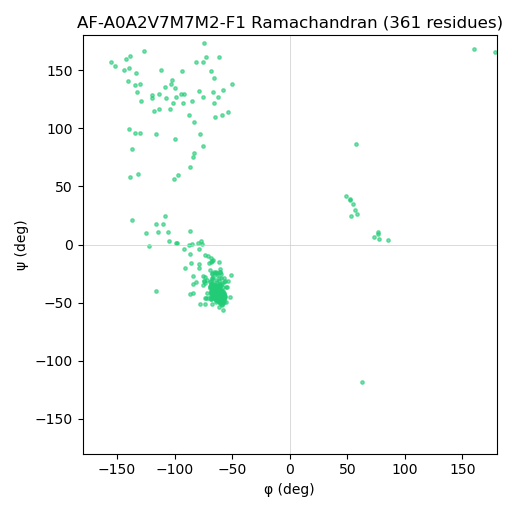91 N N . SER A 1 96 ? -8.121 1.826 15.894 1.00 91.69 96 SER A N 1
ATOM 692 C CA . SER A 1 96 ? -7.524 2.017 14.574 1.00 91.69 96 SER A CA 1
ATOM 693 C C . SER A 1 96 ? -8.528 2.642 13.622 1.00 91.69 96 SER A C 1
ATOM 695 O O . SER A 1 96 ? -9.722 2.355 13.719 1.00 91.69 96 SER A O 1
ATOM 697 N N . GLY A 1 97 ? -8.053 3.415 12.656 1.00 89.56 97 GLY A N 1
ATOM 698 C CA . GLY A 1 97 ? -8.891 3.915 11.573 1.00 89.56 97 GLY A CA 1
ATOM 699 C C . GLY A 1 97 ? -8.287 5.124 10.883 1.00 89.56 97 GLY A C 1
ATOM 700 O O . GLY A 1 97 ? -7.341 5.731 11.379 1.00 89.56 97 GLY A O 1
ATOM 701 N N . LEU A 1 98 ? -8.867 5.482 9.748 1.00 90.88 98 LEU A N 1
ATOM 702 C CA . LEU A 1 98 ? -8.479 6.630 8.943 1.00 90.88 98 LEU A CA 1
ATOM 703 C C . LEU A 1 98 ? -9.742 7.401 8.580 1.00 90.88 98 LEU A C 1
ATOM 705 O O . LEU A 1 98 ? -10.715 6.808 8.123 1.00 90.88 98 LEU A O 1
ATOM 709 N N . PHE A 1 99 ? -9.743 8.714 8.778 1.00 91.81 99 PHE A N 1
ATOM 710 C CA . PHE A 1 99 ? -10.858 9.555 8.357 1.00 91.81 99 PHE A CA 1
ATOM 711 C C . PHE A 1 99 ? -10.403 10.975 8.036 1.00 91.81 99 PHE A C 1
ATOM 713 O O . PHE A 1 99 ? -9.456 11.493 8.624 1.00 91.81 99 PHE A O 1
ATOM 720 N N . THR A 1 100 ? -11.150 11.640 7.161 1.00 92.69 100 THR A N 1
ATOM 721 C CA . THR A 1 100 ? -10.993 13.073 6.907 1.00 92.69 100 THR A CA 1
ATOM 722 C C . THR A 1 100 ? -12.047 13.846 7.695 1.00 92.69 100 THR A C 1
ATOM 724 O O . THR A 1 100 ? -13.247 13.572 7.610 1.00 92.69 100 THR A O 1
ATOM 727 N N . ALA A 1 101 ? -11.602 14.821 8.481 1.00 93.62 101 ALA A N 1
ATOM 728 C CA . ALA A 1 101 ? -12.451 15.808 9.131 1.00 93.62 101 ALA A CA 1
ATOM 729 C C . ALA A 1 101 ? -12.351 17.131 8.371 1.00 93.62 101 ALA A C 1
ATOM 731 O O . ALA A 1 101 ? -11.272 17.533 7.946 1.00 93.62 101 ALA A O 1
ATOM 732 N N . THR A 1 102 ? -13.471 17.816 8.174 1.00 93.19 102 THR A N 1
ATOM 733 C CA . THR A 1 102 ? -13.499 19.133 7.530 1.00 93.19 102 THR A CA 1
ATOM 734 C C . THR A 1 102 ? -14.511 20.016 8.239 1.00 93.19 102 THR A C 1
ATOM 736 O O . THR A 1 102 ? -15.583 19.540 8.611 1.00 93.19 102 THR A O 1
ATOM 739 N N . ASN A 1 103 ? -14.185 21.294 8.418 1.00 90.31 103 ASN A N 1
ATOM 740 C CA . ASN A 1 103 ? -15.148 22.316 8.809 1.00 90.31 103 ASN A CA 1
ATOM 741 C C . ASN A 1 103 ? -14.999 23.577 7.943 1.00 90.31 103 ASN A C 1
ATOM 743 O O . ASN A 1 103 ? -13.906 23.924 7.493 1.00 90.31 103 ASN A O 1
ATOM 747 N N . GLY A 1 104 ? -16.122 24.256 7.697 1.00 78.31 104 GLY A N 1
ATOM 748 C CA . GLY A 1 104 ? -16.183 25.457 6.864 1.00 78.31 104 GLY A CA 1
ATOM 749 C C . GLY A 1 104 ? -17.118 26.536 7.425 1.00 78.31 104 GLY A C 1
ATOM 750 O O . GLY A 1 104 ? -18.087 26.223 8.109 1.00 78.31 104 GLY A O 1
ATOM 751 N N . ASN A 1 105 ? -16.783 27.792 7.095 1.00 62.47 105 ASN A N 1
ATOM 752 C CA . ASN A 1 105 ? -17.504 29.069 7.277 1.00 62.47 105 ASN A CA 1
ATOM 753 C C . ASN A 1 105 ? -17.949 29.528 8.689 1.00 62.47 105 ASN A C 1
ATOM 755 O O . ASN A 1 105 ? -19.126 29.433 9.029 1.00 62.47 105 ASN A O 1
ATOM 759 N N . PRO A 1 106 ? -17.052 30.214 9.433 1.00 66.88 106 PRO A N 1
ATOM 760 C CA . PRO A 1 106 ? -15.594 30.146 9.326 1.00 66.88 106 PRO A CA 1
ATOM 761 C C . PRO A 1 106 ? -15.078 28.879 10.018 1.00 66.88 106 PRO A C 1
ATOM 763 O O . PRO A 1 106 ? -15.443 28.581 11.156 1.00 66.88 106 PRO A O 1
ATOM 766 N N . GLY A 1 107 ? -14.204 28.129 9.341 1.00 78.62 107 GLY A N 1
ATOM 767 C CA . GLY A 1 107 ? -13.526 26.992 9.953 1.00 78.62 107 GLY A CA 1
ATOM 768 C C . GLY A 1 107 ? -12.596 27.473 11.065 1.00 78.62 107 GLY A C 1
ATOM 769 O O . GLY A 1 107 ? -11.696 28.280 10.830 1.00 78.62 107 GLY A O 1
ATOM 770 N N . THR A 1 108 ? -12.806 26.988 12.288 1.00 87.31 108 THR A N 1
ATOM 771 C CA . THR A 1 108 ? -11.910 27.239 13.425 1.00 87.31 108 THR A CA 1
ATOM 772 C C . THR A 1 108 ? -11.212 25.950 13.834 1.00 87.31 108 THR A C 1
ATOM 774 O O . THR A 1 108 ? -11.775 24.860 13.695 1.00 87.31 108 THR A O 1
ATOM 777 N N . ALA A 1 109 ? -9.996 26.065 14.373 1.00 86.88 109 ALA A N 1
ATOM 778 C CA . ALA A 1 109 ? -9.273 24.911 14.906 1.00 86.88 109 ALA A CA 1
ATOM 779 C C . ALA A 1 109 ? -10.077 24.209 16.013 1.00 86.88 109 ALA A C 1
ATOM 781 O O . ALA A 1 109 ? -10.103 22.987 16.059 1.00 86.88 109 ALA A O 1
ATOM 782 N N . ALA A 1 110 ? -10.807 24.963 16.843 1.00 88.88 110 ALA A N 1
ATOM 783 C CA . ALA A 1 110 ? -11.663 24.409 17.890 1.00 88.88 110 ALA A CA 1
ATOM 784 C C . ALA A 1 110 ? -12.831 23.578 17.328 1.00 88.88 110 ALA A C 1
ATOM 786 O O . ALA A 1 110 ? -13.061 22.458 17.779 1.00 88.88 110 ALA A O 1
ATOM 787 N N . ALA A 1 111 ? -13.543 24.082 16.315 1.00 92.00 111 ALA A N 1
ATOM 788 C CA . ALA A 1 111 ? -14.636 23.330 15.699 1.00 92.00 111 ALA A CA 1
ATOM 789 C C . ALA A 1 111 ? -14.125 22.098 14.932 1.00 92.00 111 ALA A C 1
ATOM 791 O O . ALA A 1 111 ? -14.771 21.052 14.951 1.00 92.00 111 ALA A O 1
ATOM 792 N N . LEU A 1 112 ? -12.946 22.182 14.303 1.00 94.56 112 LEU A N 1
ATOM 793 C CA . LEU A 1 112 ? -12.327 21.019 13.666 1.00 94.56 112 LEU A CA 1
ATOM 794 C C . LEU A 1 112 ? -11.884 19.994 14.720 1.00 94.56 112 LEU A C 1
ATOM 796 O O . LEU A 1 112 ? -12.115 18.798 14.545 1.00 94.56 112 LEU A O 1
ATOM 800 N N . ALA A 1 113 ? -11.315 20.461 15.835 1.00 95.25 113 ALA A N 1
ATOM 801 C CA . ALA A 1 113 ? -10.933 19.620 16.960 1.00 95.25 113 ALA A CA 1
ATOM 802 C C . ALA A 1 113 ? -12.130 18.868 17.549 1.00 95.25 113 ALA A C 1
ATOM 804 O O . ALA A 1 113 ? -11.985 17.692 17.867 1.00 95.25 113 ALA A O 1
ATOM 805 N N . GLU A 1 114 ? -13.309 19.494 17.646 1.00 95.69 114 GLU A N 1
ATOM 806 C CA . GLU A 1 114 ? -14.531 18.818 18.104 1.00 95.69 114 GLU A CA 1
ATOM 807 C C . GLU A 1 114 ? -14.907 17.647 17.188 1.00 95.69 114 GLU A C 1
ATOM 809 O O . GLU A 1 114 ? -15.157 16.542 17.670 1.00 95.69 114 GLU A O 1
ATOM 814 N N . ILE A 1 115 ? -14.892 17.856 15.865 1.00 96.06 115 ILE A N 1
ATOM 815 C CA . ILE A 1 115 ? -15.214 16.809 14.881 1.00 96.06 115 ILE A CA 1
ATOM 816 C C . ILE A 1 115 ? -14.231 15.639 15.001 1.00 96.06 115 ILE A C 1
ATOM 818 O O . ILE A 1 115 ? -14.646 14.478 15.059 1.00 96.06 115 ILE A O 1
ATOM 822 N N . ILE A 1 116 ? -12.930 15.939 15.057 1.00 97.00 116 ILE A N 1
ATOM 823 C CA . ILE A 1 116 ? -11.876 14.929 15.206 1.00 97.00 116 ILE A CA 1
ATOM 824 C C . ILE A 1 116 ? -12.053 14.179 16.530 1.00 97.00 116 ILE A C 1
ATOM 826 O O . ILE A 1 116 ? -12.069 12.947 16.550 1.00 97.00 116 ILE A O 1
ATOM 830 N N . ALA A 1 117 ? -12.232 14.907 17.632 1.00 97.50 117 ALA A N 1
ATOM 831 C CA . ALA A 1 117 ? -12.342 14.329 18.961 1.00 97.50 117 ALA A CA 1
ATOM 832 C C . ALA A 1 117 ? -13.571 13.429 19.105 1.00 97.50 117 ALA A C 1
ATOM 834 O O . ALA A 1 117 ? -13.463 12.379 19.735 1.00 97.50 117 ALA A O 1
ATOM 835 N N . GLN A 1 118 ? -14.710 13.766 18.489 1.00 97.06 118 GLN A N 1
ATOM 836 C CA . GLN A 1 118 ? -15.880 12.885 18.519 1.00 97.06 118 GLN A CA 1
ATOM 837 C C . GLN A 1 118 ? -15.698 11.605 17.713 1.00 97.06 118 GLN A C 1
ATOM 839 O O . GLN A 1 118 ? -16.152 10.543 18.148 1.00 97.06 118 GLN A O 1
ATOM 844 N N . ARG A 1 119 ? -15.005 11.663 16.572 1.00 95.75 119 ARG A N 1
ATOM 845 C CA . ARG A 1 119 ? -14.672 10.457 15.800 1.00 95.75 119 ARG A CA 1
ATOM 846 C C . ARG A 1 119 ? -13.703 9.553 16.563 1.00 95.75 119 ARG A C 1
ATOM 848 O O . ARG A 1 119 ? -13.945 8.349 16.662 1.00 95.75 119 ARG A O 1
ATOM 855 N N . ILE A 1 120 ? -12.677 10.129 17.194 1.00 96.88 120 ILE A N 1
ATOM 856 C CA . ILE A 1 120 ? -11.774 9.388 18.088 1.00 96.88 120 ILE A CA 1
ATOM 857 C C . ILE A 1 120 ? -12.565 8.794 19.259 1.00 96.88 120 ILE A C 1
ATOM 859 O O . ILE A 1 120 ? -12.451 7.604 19.533 1.00 96.88 120 ILE A O 1
ATOM 863 N N . ALA A 1 121 ? -13.420 9.577 19.922 1.00 97.25 121 ALA A N 1
ATOM 864 C CA . ALA A 1 121 ? -14.211 9.103 21.054 1.00 97.25 121 ALA A CA 1
ATOM 865 C C . ALA A 1 121 ? -15.162 7.963 20.671 1.00 97.25 121 ALA A C 1
ATOM 867 O O . ALA A 1 121 ? -15.307 7.005 21.426 1.00 97.25 121 ALA A O 1
ATOM 868 N N . THR A 1 122 ? -15.772 8.029 19.488 1.00 96.56 122 THR A N 1
ATOM 869 C CA . THR A 1 122 ? -16.600 6.943 18.941 1.00 96.56 122 THR A CA 1
ATOM 870 C C . THR A 1 122 ? -15.769 5.678 18.733 1.00 96.56 122 THR A C 1
ATOM 872 O O . THR A 1 122 ? -16.153 4.616 19.217 1.00 96.56 122 THR A O 1
ATOM 875 N N . THR A 1 123 ? -14.576 5.807 18.144 1.00 96.06 123 THR A N 1
ATOM 876 C CA . THR A 1 123 ? -13.628 4.693 17.966 1.00 96.06 123 THR A CA 1
ATOM 877 C C . THR A 1 123 ? -13.211 4.081 19.310 1.00 96.06 123 THR A C 1
ATOM 879 O O . THR A 1 123 ? -13.187 2.863 19.474 1.00 96.06 123 THR A O 1
ATOM 882 N N . VAL A 1 124 ? -12.958 4.912 20.324 1.00 96.62 124 VAL A N 1
ATOM 883 C CA . VAL A 1 124 ? -12.630 4.446 21.680 1.00 96.62 124 VAL A CA 1
ATOM 884 C C . VAL A 1 124 ? -13.803 3.692 22.312 1.00 96.62 124 VAL A C 1
ATOM 886 O O . VAL A 1 124 ? -13.582 2.651 22.932 1.00 96.62 124 VAL A O 1
ATOM 889 N N . ARG A 1 125 ? -15.046 4.164 22.137 1.00 96.38 125 ARG A N 1
ATOM 890 C CA . ARG A 1 125 ? -16.253 3.517 22.686 1.00 96.38 125 ARG A CA 1
ATOM 891 C C . ARG A 1 125 ? -16.486 2.126 22.105 1.00 96.38 125 ARG A C 1
ATOM 893 O O . ARG A 1 125 ? -16.920 1.246 22.842 1.00 96.38 125 ARG A O 1
ATOM 900 N N . ILE A 1 126 ? -16.181 1.921 20.824 1.00 96.50 126 ILE A N 1
ATOM 901 C CA . ILE A 1 126 ? -16.350 0.617 20.168 1.00 96.50 126 ILE A CA 1
ATOM 902 C C . ILE A 1 126 ? -15.148 -0.317 20.343 1.00 96.50 126 ILE A C 1
ATOM 904 O O . ILE A 1 126 ? -15.294 -1.521 20.138 1.00 96.50 126 ILE A O 1
ATOM 908 N N . SER A 1 127 ? -13.982 0.204 20.747 1.00 95.69 127 SER A N 1
ATOM 909 C CA . SER A 1 127 ? -12.716 -0.548 20.802 1.00 95.69 127 SER A CA 1
ATOM 910 C C . SER A 1 127 ? -12.793 -1.825 21.647 1.00 95.69 127 SER A C 1
ATOM 912 O O . SER A 1 127 ? -12.239 -2.857 21.277 1.00 95.69 127 SER A O 1
ATOM 914 N N . GLU A 1 128 ? -13.546 -1.792 22.748 1.00 94.75 128 GLU A N 1
ATOM 915 C CA . GLU A 1 128 ? -13.810 -2.950 23.606 1.00 94.75 128 GLU A CA 1
ATOM 916 C C . GLU A 1 128 ? -14.562 -4.063 22.862 1.00 94.75 128 GLU A C 1
ATOM 918 O O . GLU A 1 128 ? -14.121 -5.208 22.881 1.00 94.75 128 GLU A O 1
ATOM 923 N N . GLY A 1 129 ? -15.624 -3.724 22.122 1.00 96.25 129 GLY A N 1
ATOM 924 C CA . GLY A 1 129 ? -16.350 -4.689 21.291 1.00 96.25 129 GLY A CA 1
ATOM 925 C C . GLY A 1 129 ? -15.471 -5.283 20.186 1.00 96.25 129 GLY A C 1
ATOM 926 O O . GLY A 1 129 ? -15.559 -6.475 19.895 1.00 96.25 129 GLY A O 1
ATOM 927 N N . ILE A 1 130 ? -14.556 -4.492 19.614 1.00 96.69 130 ILE A N 1
ATOM 928 C CA . ILE A 1 130 ? -13.596 -4.986 18.613 1.00 96.69 130 ILE A CA 1
ATOM 929 C C . ILE A 1 130 ? -12.597 -5.969 19.233 1.00 96.69 130 ILE A C 1
ATOM 931 O O . ILE A 1 130 ? -12.363 -7.043 18.671 1.00 96.69 130 ILE A O 1
ATOM 935 N N . ARG A 1 131 ? -12.025 -5.637 20.398 1.00 95.75 131 ARG A N 1
ATOM 936 C CA . ARG A 1 131 ? -11.110 -6.528 21.131 1.00 95.75 131 ARG A CA 1
ATOM 937 C C . ARG A 1 131 ? -11.796 -7.832 21.519 1.00 95.75 131 ARG A C 1
ATOM 939 O O . ARG A 1 131 ? -11.300 -8.899 21.164 1.00 95.75 131 ARG A O 1
ATOM 946 N N . ASN A 1 132 ? -12.976 -7.748 22.130 1.00 97.25 132 ASN A N 1
ATOM 947 C CA . ASN A 1 132 ? -13.746 -8.923 22.528 1.00 97.25 132 ASN A CA 1
ATOM 948 C C . ASN A 1 132 ? -14.112 -9.792 21.317 1.00 97.25 132 ASN A C 1
ATOM 950 O O . ASN A 1 132 ? -14.001 -11.014 21.383 1.00 97.25 132 ASN A O 1
ATOM 954 N N . CYS A 1 133 ? -14.479 -9.180 20.183 1.00 97.56 133 CYS A N 1
ATOM 955 C CA . CYS A 1 133 ? -14.727 -9.920 18.947 1.00 97.56 133 CYS A CA 1
ATOM 956 C C . CYS A 1 133 ? -13.491 -10.709 18.501 1.00 97.56 133 CYS A C 1
ATOM 958 O O . CYS A 1 133 ? -13.579 -11.901 18.201 1.00 97.56 133 CYS A O 1
ATOM 960 N N . ASN A 1 134 ? -12.322 -10.065 18.493 1.00 94.88 134 ASN A N 1
ATOM 961 C CA . ASN A 1 134 ? -11.067 -10.717 18.137 1.00 94.88 134 ASN A CA 1
ATOM 962 C C . ASN A 1 134 ? -10.708 -11.859 19.098 1.00 94.88 134 ASN A C 1
ATOM 964 O O . ASN A 1 134 ? -10.259 -12.911 18.639 1.00 94.88 134 ASN A O 1
ATOM 968 N N . ASP A 1 135 ? -10.933 -11.680 20.397 1.00 96.31 135 ASP A N 1
ATOM 969 C CA . ASP A 1 135 ? -10.620 -12.679 21.418 1.00 96.31 135 ASP A CA 1
ATOM 970 C C . ASP A 1 135 ? -11.563 -13.884 21.366 1.00 96.31 135 ASP A C 1
ATOM 972 O O . ASP A 1 135 ? -11.104 -15.028 21.358 1.00 96.31 135 ASP A O 1
ATOM 976 N N . GLU A 1 136 ? -12.874 -13.667 21.254 1.00 97.94 136 GLU A N 1
ATOM 977 C CA . GLU A 1 136 ? -13.841 -14.761 21.110 1.00 97.94 136 GLU A CA 1
ATOM 978 C C . GLU A 1 136 ? -13.647 -15.514 19.787 1.00 97.94 136 GLU A C 1
ATOM 980 O O . GLU A 1 136 ? -13.737 -16.745 19.751 1.00 97.94 136 GLU A O 1
ATOM 985 N N . ARG A 1 137 ? -13.275 -14.808 18.710 1.00 96.00 137 ARG A N 1
ATOM 986 C CA . ARG A 1 137 ? -12.921 -15.432 17.429 1.00 96.00 137 ARG A CA 1
ATOM 987 C C . ARG A 1 137 ? -11.690 -16.332 17.561 1.00 96.00 137 ARG A C 1
ATOM 989 O O . ARG A 1 137 ? -11.710 -17.437 17.026 1.00 96.00 137 ARG A O 1
ATOM 996 N N . LYS A 1 138 ? -10.642 -15.908 18.281 1.00 94.69 138 LYS A N 1
ATOM 997 C CA . LYS A 1 138 ? -9.451 -16.744 18.551 1.00 94.69 138 LYS A CA 1
ATOM 998 C C . LYS A 1 138 ? -9.795 -18.011 19.341 1.00 94.69 138 LYS A C 1
ATOM 1000 O O . LYS A 1 138 ? -9.169 -19.041 19.126 1.00 94.69 138 LYS A O 1
ATOM 1005 N N . LYS A 1 139 ? -10.812 -17.955 20.208 1.00 96.81 139 LYS A N 1
ATOM 1006 C CA . LYS A 1 139 ? -11.340 -19.112 20.957 1.00 96.81 139 LYS A CA 1
ATOM 1007 C C . LYS A 1 139 ? -12.278 -20.007 20.127 1.00 96.81 139 LYS A C 1
ATOM 1009 O O . LYS A 1 139 ? -12.840 -20.951 20.673 1.00 96.81 139 LYS A O 1
ATOM 1014 N N . GLY A 1 140 ? -12.517 -19.695 18.848 1.00 96.12 140 GLY A N 1
ATOM 1015 C CA . GLY A 1 140 ? -13.464 -20.416 17.984 1.00 96.12 140 GLY A CA 1
ATOM 1016 C C . GLY A 1 140 ? -14.943 -20.152 18.296 1.00 96.12 140 GLY A C 1
ATOM 1017 O O . GLY A 1 140 ? -15.828 -20.766 17.702 1.00 96.12 140 GLY A O 1
ATOM 1018 N N . ARG A 1 141 ? -15.252 -19.221 19.206 1.00 98.12 141 ARG A N 1
ATOM 1019 C CA . ARG A 1 141 ? -16.620 -18.895 19.636 1.00 98.12 141 ARG A CA 1
ATOM 1020 C C . ARG A 1 141 ? -17.236 -17.855 18.704 1.00 98.12 141 ARG A C 1
ATOM 1022 O O . ARG A 1 141 ? -17.503 -16.716 19.081 1.00 98.12 141 ARG A O 1
ATOM 1029 N N . PHE A 1 142 ? -17.462 -18.254 17.456 1.00 97.81 142 PHE A N 1
ATOM 1030 C CA . PHE A 1 142 ? -17.863 -17.345 16.378 1.00 97.81 142 PHE A CA 1
ATOM 1031 C C . PHE A 1 142 ? -19.185 -16.606 16.628 1.00 97.81 142 PHE A C 1
ATOM 1033 O O . PHE A 1 142 ? -19.306 -15.441 16.257 1.00 97.81 142 PHE A O 1
ATOM 1040 N N . ALA A 1 143 ? -20.158 -17.241 17.289 1.00 97.75 143 ALA A N 1
ATOM 1041 C CA . ALA A 1 143 ? -21.422 -16.591 17.638 1.00 97.75 143 ALA A CA 1
ATOM 1042 C C . ALA A 1 143 ? -21.223 -15.447 18.649 1.00 97.75 143 ALA A C 1
ATOM 1044 O O . ALA A 1 143 ? -21.740 -14.350 18.442 1.00 97.75 143 ALA A O 1
ATOM 1045 N N . ALA A 1 144 ? -20.420 -15.676 19.694 1.00 98.19 144 ALA A N 1
ATOM 1046 C CA . ALA A 1 144 ? -20.079 -14.652 20.680 1.00 98.19 144 ALA A CA 1
ATOM 1047 C C . ALA A 1 144 ? -19.267 -13.516 20.041 1.00 98.19 144 ALA A C 1
ATOM 1049 O O . ALA A 1 144 ? -19.594 -12.348 20.224 1.00 98.19 144 ALA A O 1
ATOM 1050 N N . ALA A 1 145 ? -18.281 -13.854 19.204 1.00 98.19 145 ALA A N 1
ATOM 1051 C CA . ALA A 1 145 ? -17.501 -12.865 18.466 1.00 98.19 145 ALA A CA 1
ATOM 1052 C C . ALA A 1 145 ? -18.398 -11.964 17.599 1.00 98.19 145 ALA A C 1
ATOM 1054 O O . ALA A 1 145 ? -18.314 -10.739 17.665 1.00 98.19 145 ALA A O 1
ATOM 1055 N N . ARG A 1 146 ? -19.325 -12.557 16.837 1.00 97.69 146 ARG A N 1
ATOM 1056 C CA . ARG A 1 146 ? -20.276 -11.798 16.017 1.00 97.69 146 ARG A CA 1
ATOM 1057 C C . ARG A 1 146 ? -21.167 -10.881 16.860 1.00 97.69 146 ARG A C 1
ATOM 1059 O O . ARG A 1 146 ? -21.415 -9.757 16.431 1.00 97.69 146 ARG A O 1
ATOM 1066 N N . ALA A 1 147 ? -21.610 -11.320 18.037 1.00 98.25 147 ALA A N 1
ATOM 1067 C CA . ALA A 1 147 ? -22.390 -10.483 18.947 1.00 98.25 147 ALA A CA 1
ATOM 1068 C C . ALA A 1 147 ? -21.588 -9.260 19.436 1.00 98.25 147 ALA A C 1
ATOM 1070 O O . ALA A 1 147 ? -22.118 -8.151 19.471 1.00 98.25 147 ALA A O 1
ATOM 1071 N N . GLU A 1 148 ? -20.299 -9.425 19.744 1.00 98.44 148 GLU A N 1
ATOM 1072 C CA . GLU A 1 148 ? -19.416 -8.313 20.127 1.00 98.44 148 GLU A CA 1
ATOM 1073 C C . GLU A 1 148 ? -19.182 -7.327 18.970 1.00 98.44 148 GLU A C 1
ATOM 1075 O O . GLU A 1 148 ? -19.287 -6.113 19.162 1.00 98.44 148 GLU A O 1
ATOM 1080 N N . ALA A 1 149 ? -18.977 -7.821 17.742 1.00 98.06 149 ALA A N 1
ATOM 1081 C CA . ALA A 1 149 ? -18.937 -6.959 16.557 1.00 98.06 149 ALA A CA 1
ATOM 1082 C C . ALA A 1 149 ? -20.258 -6.202 16.348 1.00 98.06 149 ALA A C 1
ATOM 1084 O O . ALA A 1 149 ? -20.244 -5.020 16.016 1.00 98.06 149 ALA A O 1
ATOM 1085 N N . GLN A 1 150 ? -21.407 -6.847 16.569 1.00 98.12 150 GLN A N 1
ATOM 1086 C CA . GLN A 1 150 ? -22.716 -6.200 16.446 1.00 98.12 150 GLN A CA 1
ATOM 1087 C C . GLN A 1 150 ? -22.910 -5.082 17.475 1.00 98.12 150 GLN A C 1
ATOM 1089 O O . GLN A 1 150 ? -23.422 -4.028 17.113 1.00 98.12 150 GLN A O 1
ATOM 1094 N N . LYS A 1 151 ? -22.446 -5.254 18.721 1.00 97.88 151 LYS A N 1
ATOM 1095 C CA . LYS A 1 151 ? -22.458 -4.177 19.728 1.00 97.88 151 LYS A CA 1
ATOM 1096 C C . LYS A 1 151 ? -21.665 -2.955 19.260 1.00 97.88 151 LYS A C 1
ATOM 1098 O O . LYS A 1 151 ? -22.137 -1.831 19.410 1.00 97.88 151 LYS A O 1
ATOM 1103 N N . ALA A 1 152 ? -20.493 -3.169 18.657 1.00 97.38 152 ALA A N 1
ATOM 1104 C CA . ALA A 1 152 ? -19.710 -2.089 18.061 1.00 97.38 152 ALA A CA 1
ATOM 1105 C C . ALA A 1 152 ? -20.463 -1.410 16.902 1.00 97.38 152 ALA A C 1
ATOM 1107 O O . ALA A 1 152 ? -20.513 -0.184 16.849 1.00 97.38 152 ALA A O 1
ATOM 1108 N N . LEU A 1 153 ? -21.111 -2.189 16.029 1.00 98.06 153 LEU A N 1
ATOM 1109 C CA . LEU A 1 153 ? -21.863 -1.675 14.876 1.00 98.06 153 LEU A CA 1
ATOM 1110 C C . LEU A 1 153 ? -23.126 -0.884 15.244 1.00 98.06 153 LEU A C 1
ATOM 1112 O O . LEU A 1 153 ? -23.556 -0.043 14.461 1.00 98.06 153 LEU A O 1
ATOM 1116 N N . VAL A 1 154 ? -23.716 -1.116 16.421 1.00 98.00 154 VAL A N 1
ATOM 1117 C CA . VAL A 1 154 ? -24.824 -0.284 16.933 1.00 98.00 154 VAL A CA 1
ATOM 1118 C C . VAL A 1 154 ? -24.351 1.144 17.228 1.00 98.00 154 VAL A C 1
ATOM 1120 O O . VAL A 1 154 ? -25.105 2.092 17.033 1.00 98.00 154 VAL A O 1
ATOM 1123 N N . ILE A 1 155 ? -23.109 1.302 17.691 1.00 96.94 155 ILE A N 1
ATOM 1124 C CA . ILE A 1 155 ? -22.521 2.604 18.033 1.00 96.94 155 ILE A CA 1
ATOM 1125 C C . ILE A 1 155 ? -21.899 3.260 16.793 1.00 96.94 155 ILE A C 1
ATOM 1127 O O . ILE A 1 155 ? -22.069 4.459 16.583 1.00 96.94 155 ILE A O 1
ATOM 1131 N N . ASP A 1 156 ? -21.184 2.481 15.979 1.00 96.50 156 ASP A N 1
ATOM 1132 C CA . ASP A 1 156 ? -20.575 2.920 14.723 1.00 96.50 156 ASP A CA 1
ATOM 1133 C C . ASP A 1 156 ? -20.927 1.955 13.576 1.00 96.50 156 ASP A C 1
ATOM 1135 O O . ASP A 1 156 ? -20.235 0.950 13.367 1.00 96.50 156 ASP A O 1
ATOM 1139 N N . PRO A 1 157 ? -21.970 2.268 12.785 1.00 96.62 157 PRO A N 1
ATOM 1140 C CA . PRO A 1 157 ? -22.419 1.428 11.675 1.00 96.62 157 PRO A CA 1
ATOM 1141 C C . PRO A 1 157 ? -21.392 1.214 10.558 1.00 96.62 157 PRO A C 1
ATOM 1143 O O . PRO A 1 157 ? -21.585 0.315 9.736 1.00 96.62 157 PRO A O 1
ATOM 1146 N N . ASN A 1 158 ? -20.330 2.026 10.510 1.00 95.31 158 ASN A N 1
ATOM 1147 C CA . ASN A 1 158 ? -19.254 1.943 9.523 1.00 95.31 158 ASN A CA 1
ATOM 1148 C C . ASN A 1 158 ? -17.933 1.456 10.142 1.00 95.31 158 ASN A C 1
ATOM 1150 O O . ASN A 1 158 ? -16.883 1.614 9.527 1.00 95.31 158 ASN A O 1
ATOM 1154 N N . SER A 1 159 ? -17.965 0.836 11.328 1.00 96.38 159 SER A N 1
ATOM 1155 C CA . SER A 1 159 ? -16.755 0.381 12.016 1.00 96.38 159 SER A CA 1
ATOM 1156 C C . SER A 1 159 ? -15.930 -0.609 11.184 1.00 96.38 159 SER A C 1
ATOM 1158 O O . SER A 1 159 ? -16.298 -1.778 11.016 1.00 96.38 159 SER A O 1
ATOM 1160 N N . THR A 1 160 ? -14.749 -0.168 10.740 1.00 95.75 160 THR A N 1
ATOM 1161 C CA . THR A 1 160 ? -13.775 -0.995 10.013 1.00 95.75 160 THR A CA 1
ATOM 1162 C C . THR A 1 160 ? -13.415 -2.254 10.799 1.00 95.75 160 THR A C 1
ATOM 1164 O O . THR A 1 160 ? -13.491 -3.364 10.273 1.00 95.75 160 THR A O 1
ATOM 1167 N N . GLY A 1 161 ? -13.075 -2.103 12.084 1.00 95.31 161 GLY A N 1
ATOM 1168 C CA . GLY A 1 161 ? -12.678 -3.217 12.946 1.00 95.31 161 GLY A CA 1
ATOM 1169 C C . GLY A 1 161 ? -13.782 -4.262 13.130 1.00 95.31 161 GLY A C 1
ATOM 1170 O O . GLY A 1 161 ? -13.499 -5.461 13.103 1.00 95.31 161 GLY A O 1
ATOM 1171 N N . ALA A 1 162 ? -15.043 -3.834 13.259 1.00 97.25 162 ALA A N 1
ATOM 1172 C CA . ALA A 1 162 ? -16.162 -4.756 13.457 1.00 97.25 162 ALA A CA 1
ATOM 1173 C C . ALA A 1 162 ? -16.413 -5.593 12.200 1.00 97.25 162 ALA A C 1
ATOM 1175 O O . ALA A 1 162 ? -16.515 -6.820 12.275 1.00 97.25 162 ALA A O 1
ATOM 1176 N N . TYR A 1 163 ? -16.444 -4.946 11.033 1.00 98.38 163 TYR A N 1
ATOM 1177 C CA . TYR A 1 163 ? -16.615 -5.645 9.764 1.00 98.38 163 TYR A CA 1
ATOM 1178 C C . TYR A 1 163 ? -15.420 -6.533 9.406 1.00 98.38 163 TYR A C 1
ATOM 1180 O O . TYR A 1 163 ? -15.627 -7.623 8.877 1.00 98.38 163 TYR A O 1
ATOM 1188 N N . LEU A 1 164 ? -14.186 -6.147 9.750 1.00 97.69 164 LEU A N 1
ATOM 1189 C CA . LEU A 1 164 ? -13.016 -7.022 9.606 1.00 97.69 164 LEU A CA 1
ATOM 1190 C C . LEU A 1 164 ? -13.104 -8.262 10.496 1.00 97.69 164 LEU A C 1
ATOM 1192 O O . LEU A 1 164 ? -12.736 -9.359 10.061 1.00 97.69 164 LEU A O 1
ATOM 1196 N N . CYS A 1 165 ? -13.609 -8.114 11.723 1.00 97.50 165 CYS A N 1
ATOM 1197 C CA . CYS A 1 165 ? -13.841 -9.259 12.589 1.00 97.50 165 CYS A CA 1
ATOM 1198 C C . CYS A 1 165 ? -14.892 -10.199 11.976 1.00 97.50 165 CYS A C 1
ATOM 1200 O O . CYS A 1 165 ? -14.636 -11.397 11.864 1.00 97.50 165 CYS A O 1
ATOM 1202 N N . ILE A 1 166 ? -16.013 -9.660 11.474 1.00 98.31 166 ILE A N 1
ATOM 1203 C CA . ILE A 1 166 ? -17.052 -10.429 10.764 1.00 98.31 166 ILE A CA 1
ATOM 1204 C C . ILE A 1 166 ? -16.486 -11.133 9.523 1.00 98.31 166 ILE A C 1
ATOM 1206 O O . ILE A 1 166 ? -16.714 -12.327 9.349 1.00 98.31 166 ILE A O 1
ATOM 1210 N N . ALA A 1 167 ? -15.709 -10.435 8.692 1.00 98.25 167 ALA A N 1
ATOM 1211 C CA . ALA A 1 167 ? -15.082 -11.020 7.508 1.00 98.25 167 ALA A CA 1
ATOM 1212 C C . ALA A 1 167 ? -14.155 -12.189 7.883 1.00 98.25 167 ALA A C 1
ATOM 1214 O O . ALA A 1 167 ? -14.203 -13.246 7.261 1.00 98.25 167 ALA A O 1
ATOM 1215 N N . THR A 1 168 ? -13.374 -12.040 8.957 1.00 97.69 168 THR A N 1
ATOM 1216 C CA . THR A 1 168 ? -12.485 -13.104 9.452 1.00 97.69 168 THR A CA 1
ATOM 1217 C C . THR A 1 168 ? -13.262 -14.281 10.056 1.00 97.69 168 THR A C 1
ATOM 1219 O O . THR A 1 168 ? -12.826 -15.424 9.956 1.00 97.69 168 THR A O 1
ATOM 1222 N N . ILE A 1 169 ? -14.422 -14.033 10.677 1.00 97.88 169 ILE A N 1
ATOM 1223 C CA . ILE A 1 169 ? -15.332 -15.098 11.127 1.00 97.88 169 ILE A CA 1
ATOM 1224 C C . ILE A 1 169 ? -15.856 -15.886 9.919 1.00 97.88 169 ILE A C 1
ATOM 1226 O O . ILE A 1 169 ? -15.817 -17.113 9.938 1.00 97.88 169 ILE A O 1
ATOM 1230 N N . PHE A 1 170 ? -16.294 -15.199 8.860 1.00 98.06 170 PHE A N 1
ATOM 1231 C CA . PHE A 1 170 ? -16.757 -15.847 7.632 1.00 98.06 170 PHE A CA 1
ATOM 1232 C C . PHE A 1 170 ? -15.672 -16.709 6.977 1.00 98.06 170 PHE A C 1
ATOM 1234 O O . PHE A 1 170 ? -15.961 -17.843 6.601 1.00 98.06 170 PHE A O 1
ATOM 1241 N N . GLU A 1 171 ? -14.428 -16.230 6.911 1.00 96.00 171 GLU A N 1
ATOM 1242 C CA . GLU A 1 171 ? -13.291 -17.029 6.430 1.00 96.00 171 GLU A CA 1
ATOM 1243 C C . GLU A 1 171 ? -13.073 -18.280 7.289 1.00 96.00 171 GLU A C 1
ATOM 1245 O O . GLU A 1 171 ? -12.977 -19.389 6.762 1.00 96.00 171 GLU A O 1
ATOM 1250 N N . ALA A 1 172 ? -13.047 -18.126 8.617 1.00 95.62 172 ALA A N 1
ATOM 1251 C CA . ALA A 1 172 ? -12.816 -19.235 9.541 1.00 95.62 172 ALA A CA 1
ATOM 1252 C C . ALA A 1 172 ? -13.920 -20.304 9.474 1.00 95.62 172 ALA A C 1
ATOM 1254 O O . ALA A 1 172 ? -13.647 -21.493 9.634 1.00 95.62 172 ALA A O 1
ATOM 1255 N N . GLN A 1 173 ? -15.159 -19.893 9.198 1.00 95.81 173 GLN A N 1
ATOM 1256 C CA . GLN A 1 173 ? -16.303 -20.786 9.011 1.00 95.81 173 GLN A CA 1
ATOM 1257 C C . GLN A 1 173 ? -16.426 -21.337 7.583 1.00 95.81 173 GLN A C 1
ATOM 1259 O O . GLN A 1 173 ? -17.365 -22.083 7.314 1.00 95.81 173 GLN A O 1
ATOM 1264 N N . ARG A 1 174 ? -15.511 -20.979 6.668 1.00 95.50 174 ARG A N 1
ATOM 1265 C CA . ARG A 1 174 ? -15.591 -21.314 5.234 1.00 95.50 174 ARG A CA 1
ATOM 1266 C C . ARG A 1 174 ? -16.936 -20.914 4.616 1.00 95.50 174 ARG A C 1
ATOM 1268 O O . ARG A 1 174 ? -17.502 -21.641 3.801 1.00 95.50 174 ARG A O 1
ATOM 1275 N N . ALA A 1 175 ? -17.464 -19.764 5.030 1.00 96.88 175 ALA A N 1
ATOM 1276 C CA . ALA A 1 175 ? -18.650 -19.183 4.419 1.00 96.88 175 ALA A CA 1
ATOM 1277 C C . ALA A 1 175 ? -18.381 -18.859 2.932 1.00 96.88 175 ALA A C 1
ATOM 1279 O O . ALA A 1 175 ? -17.218 -18.733 2.535 1.00 96.88 175 ALA A O 1
ATOM 1280 N N . PRO A 1 176 ? -19.428 -18.683 2.102 1.00 98.19 176 PRO A N 1
ATOM 1281 C CA . PRO A 1 176 ? -19.254 -18.284 0.709 1.00 98.19 176 PRO A CA 1
ATOM 1282 C C . PRO A 1 176 ? -18.338 -17.061 0.577 1.00 98.19 176 PRO A C 1
ATOM 1284 O O . PRO A 1 176 ? -18.467 -16.102 1.342 1.00 98.19 176 PRO A O 1
ATOM 1287 N N . LEU A 1 177 ? -17.440 -17.075 -0.413 1.00 97.81 177 LEU A N 1
ATOM 1288 C CA . LEU A 1 177 ? -16.437 -16.018 -0.618 1.00 97.81 177 LEU A CA 1
ATOM 1289 C C . LEU A 1 177 ? -17.076 -14.626 -0.761 1.00 97.81 177 LEU A C 1
ATOM 1291 O O . LEU A 1 177 ? -16.517 -13.636 -0.294 1.00 97.81 177 LEU A O 1
ATOM 1295 N N . ASP A 1 178 ? -18.289 -14.553 -1.316 1.00 98.12 178 ASP A N 1
ATOM 1296 C CA . ASP A 1 178 ? -19.048 -13.305 -1.427 1.00 98.12 178 ASP A CA 1
ATOM 1297 C C . ASP A 1 178 ? -19.426 -12.698 -0.069 1.00 98.12 178 ASP A C 1
ATOM 1299 O O . ASP A 1 178 ? -19.443 -11.476 0.062 1.00 98.12 178 ASP A O 1
ATOM 1303 N N . SER A 1 179 ? -19.637 -13.509 0.972 1.00 98.25 179 SER A N 1
ATOM 1304 C CA . SER A 1 179 ? -19.881 -13.017 2.335 1.00 98.25 179 SER A CA 1
ATOM 1305 C C . SER A 1 179 ? -18.635 -12.360 2.930 1.00 98.25 179 SER A C 1
ATOM 1307 O O . SER A 1 179 ? -18.734 -11.309 3.569 1.00 98.25 179 SER A O 1
ATOM 1309 N N . VAL A 1 180 ? -17.453 -12.946 2.694 1.00 98.38 180 VAL A N 1
ATOM 1310 C CA . VAL A 1 180 ? -16.162 -12.380 3.124 1.00 98.38 180 VAL A CA 1
ATOM 1311 C C . VAL A 1 180 ? -15.917 -11.049 2.417 1.00 98.38 180 VAL A C 1
ATOM 1313 O O . VAL A 1 180 ? -15.649 -10.042 3.073 1.00 98.38 180 VAL A O 1
ATOM 1316 N N . ILE A 1 181 ? -16.076 -11.031 1.089 1.00 98.62 181 ILE A N 1
ATOM 1317 C CA . ILE A 1 181 ? -15.897 -9.834 0.261 1.00 98.62 181 ILE A CA 1
ATOM 1318 C C . ILE A 1 181 ? -16.884 -8.740 0.681 1.00 98.62 181 ILE A C 1
ATOM 1320 O O . ILE A 1 181 ? -16.480 -7.589 0.837 1.00 98.62 181 ILE A O 1
ATOM 1324 N N . ALA A 1 182 ? -18.159 -9.068 0.905 1.00 98.50 182 ALA A N 1
ATOM 1325 C CA . ALA A 1 182 ? -19.169 -8.098 1.322 1.00 98.50 182 ALA A CA 1
ATOM 1326 C C . ALA A 1 182 ? -18.838 -7.471 2.684 1.00 98.50 182 ALA A C 1
ATOM 1328 O O . ALA A 1 182 ? -18.876 -6.248 2.820 1.00 98.50 182 ALA A O 1
ATOM 1329 N N . ALA A 1 183 ? -18.453 -8.281 3.676 1.00 98.38 183 ALA A N 1
ATOM 1330 C CA . ALA A 1 183 ? -18.036 -7.771 4.980 1.00 98.38 183 ALA A CA 1
ATOM 1331 C C . ALA A 1 183 ? -16.776 -6.896 4.868 1.00 98.38 183 ALA A C 1
ATOM 1333 O O . ALA A 1 183 ? -16.741 -5.795 5.411 1.00 98.38 183 ALA A O 1
ATOM 1334 N N . ALA A 1 184 ? -15.773 -7.317 4.096 1.00 98.44 184 ALA A N 1
ATOM 1335 C CA . ALA A 1 184 ? -14.573 -6.517 3.870 1.00 98.44 184 ALA A CA 1
ATOM 1336 C C . ALA A 1 184 ? -14.874 -5.189 3.141 1.00 98.44 184 ALA A C 1
ATOM 1338 O O . ALA A 1 184 ? -14.345 -4.148 3.521 1.00 98.44 184 ALA A O 1
ATOM 1339 N N . ARG A 1 185 ? -15.795 -5.172 2.167 1.00 98.44 185 ARG A N 1
ATOM 1340 C CA . ARG A 1 185 ? -16.266 -3.930 1.523 1.00 98.44 185 ARG A CA 1
ATOM 1341 C C . ARG A 1 185 ? -16.986 -3.000 2.497 1.00 98.44 185 ARG A C 1
ATOM 1343 O O . ARG A 1 185 ? -16.852 -1.787 2.382 1.00 98.44 185 ARG A O 1
ATOM 1350 N N . MET A 1 186 ? -17.728 -3.545 3.459 1.00 98.25 186 MET A N 1
ATOM 1351 C CA . MET A 1 186 ? -18.337 -2.735 4.516 1.00 98.25 186 MET A CA 1
ATOM 1352 C C . MET A 1 186 ? -17.284 -2.128 5.447 1.00 98.25 186 MET A C 1
ATOM 1354 O O . MET A 1 186 ? -17.433 -0.972 5.835 1.00 98.25 186 MET A O 1
ATOM 1358 N N . ALA A 1 187 ? -16.184 -2.836 5.727 1.00 97.00 187 ALA A N 1
ATOM 1359 C CA . ALA A 1 187 ? -15.061 -2.271 6.478 1.00 97.00 187 ALA A CA 1
ATOM 1360 C C . ALA A 1 187 ? -14.446 -1.047 5.771 1.00 97.00 187 ALA A C 1
ATOM 1362 O O . ALA A 1 187 ? -14.090 -0.068 6.424 1.00 97.00 187 ALA A O 1
ATOM 1363 N N . LEU A 1 188 ? -14.406 -1.058 4.434 1.00 96.06 188 LEU A N 1
ATOM 1364 C CA . LEU A 1 188 ? -13.905 0.065 3.634 1.00 96.06 188 LEU A CA 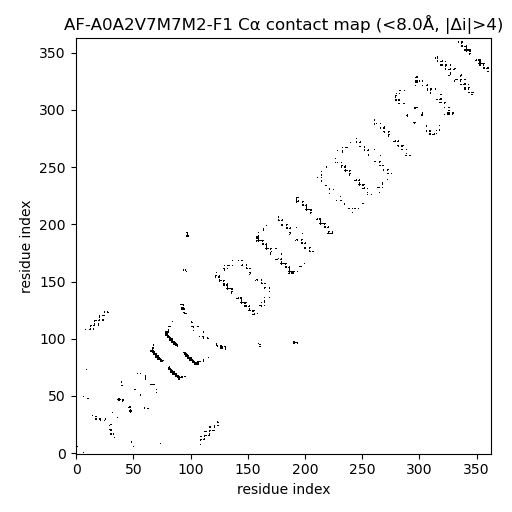1
ATOM 1365 C C . LEU A 1 188 ? -14.788 1.324 3.682 1.00 96.06 188 LEU A C 1
ATOM 1367 O O . LEU A 1 188 ? -14.351 2.384 3.243 1.00 96.06 188 LEU A O 1
ATOM 1371 N N . LYS A 1 189 ? -16.016 1.250 4.219 1.00 95.06 189 LYS A N 1
ATOM 1372 C CA . LYS A 1 189 ? -16.835 2.452 4.460 1.00 95.06 189 LYS A CA 1
ATOM 1373 C C . LYS A 1 189 ? -16.303 3.298 5.617 1.00 95.06 189 LYS A C 1
ATOM 1375 O O . LYS A 1 189 ? -16.504 4.509 5.607 1.00 95.06 189 LYS A O 1
ATOM 1380 N N . GLY A 1 190 ? -15.666 2.668 6.606 1.00 91.31 190 GLY A N 1
ATOM 1381 C CA . GLY A 1 190 ? -15.031 3.358 7.730 1.00 91.31 190 GLY A CA 1
ATOM 1382 C C . GLY A 1 190 ? -13.627 3.847 7.399 1.00 91.31 190 GLY A C 1
ATOM 1383 O O . GLY A 1 190 ? -13.274 4.969 7.742 1.00 91.31 190 GLY A O 1
ATOM 1384 N N . ASP A 1 191 ? -12.849 3.016 6.705 1.00 91.62 191 ASP A N 1
ATOM 1385 C CA . ASP A 1 191 ? -11.488 3.315 6.257 1.00 91.62 191 ASP A CA 1
ATOM 1386 C C . ASP A 1 191 ? -11.295 2.763 4.840 1.00 91.62 191 ASP A C 1
ATOM 1388 O O . ASP A 1 191 ? -11.052 1.569 4.648 1.00 91.62 191 ASP A O 1
ATOM 1392 N N . SER A 1 192 ? -11.408 3.640 3.840 1.00 92.06 192 SER A N 1
ATOM 1393 C CA . SER A 1 192 ? -11.346 3.280 2.417 1.00 92.06 192 SER A CA 1
ATOM 1394 C C . SER A 1 192 ? -9.980 2.765 1.965 1.00 92.06 192 SER A C 1
ATOM 1396 O O . SER A 1 192 ? -9.868 2.187 0.882 1.00 92.06 192 SER A O 1
ATOM 1398 N N . CYS A 1 193 ? -8.944 2.943 2.783 1.00 91.38 193 CYS A N 1
ATOM 1399 C CA . CYS A 1 193 ? -7.574 2.562 2.470 1.00 91.38 193 CYS A CA 1
ATOM 1400 C C . CYS A 1 193 ? -7.057 1.475 3.418 1.00 91.38 193 CYS A C 1
ATOM 1402 O O . CYS A 1 193 ? -5.855 1.209 3.471 1.00 91.38 193 CYS A O 1
ATOM 1404 N N . ASN A 1 194 ? -7.973 0.787 4.111 1.00 93.00 194 ASN A N 1
ATOM 1405 C CA . ASN A 1 194 ? -7.631 -0.288 5.022 1.00 93.00 194 ASN A CA 1
ATOM 1406 C C . ASN A 1 194 ? -7.006 -1.481 4.283 1.00 93.00 194 ASN A C 1
ATOM 1408 O O . ASN A 1 194 ? -7.686 -2.223 3.567 1.00 93.00 194 ASN A O 1
ATOM 1412 N N . GLY A 1 195 ? -5.704 -1.693 4.496 1.00 91.06 195 GLY A N 1
ATOM 1413 C CA . GLY A 1 195 ? -4.944 -2.753 3.831 1.00 91.06 195 GLY A CA 1
ATOM 1414 C C . GLY A 1 195 ? -5.514 -4.153 4.075 1.00 91.06 195 GLY A C 1
ATOM 1415 O O . GLY A 1 195 ? -5.661 -4.918 3.125 1.00 91.06 195 GLY A O 1
ATOM 1416 N N . THR A 1 196 ? -5.914 -4.461 5.312 1.00 92.75 196 THR A N 1
ATOM 1417 C CA . THR A 1 196 ? -6.479 -5.769 5.680 1.00 92.75 196 THR A CA 1
ATOM 1418 C C . THR A 1 196 ? -7.808 -6.034 4.975 1.00 92.75 196 THR A C 1
ATOM 1420 O O . THR A 1 196 ? -8.056 -7.147 4.519 1.00 92.75 196 THR A O 1
ATOM 1423 N N . ALA A 1 197 ? -8.676 -5.027 4.853 1.00 96.56 197 ALA A N 1
ATOM 1424 C CA . ALA A 1 197 ? -9.944 -5.177 4.140 1.00 96.56 197 ALA A CA 1
ATOM 1425 C C . ALA A 1 197 ? -9.709 -5.446 2.647 1.00 96.56 197 ALA A C 1
ATOM 1427 O O . ALA A 1 197 ? -10.278 -6.384 2.087 1.00 96.56 197 ALA A O 1
ATOM 1428 N N . TRP A 1 198 ? -8.817 -4.680 2.020 1.00 96.94 198 TRP A N 1
ATOM 1429 C CA . TRP A 1 198 ? -8.428 -4.896 0.629 1.00 96.94 198 TRP A CA 1
ATOM 1430 C C . TRP A 1 198 ? -7.769 -6.264 0.402 1.00 96.94 198 TRP A C 1
ATOM 1432 O O . TRP A 1 198 ? -8.027 -6.896 -0.618 1.00 96.94 198 TRP A O 1
ATOM 1442 N N . GLU A 1 199 ? -6.983 -6.772 1.356 1.00 94.31 199 GLU A N 1
ATOM 1443 C CA . GLU A 1 199 ? -6.412 -8.128 1.314 1.00 94.31 199 GLU A CA 1
ATOM 1444 C C . GLU A 1 199 ? -7.473 -9.220 1.318 1.00 94.31 199 GLU A C 1
ATOM 1446 O O . GLU A 1 199 ? -7.416 -10.135 0.497 1.00 94.31 199 GLU A O 1
ATOM 1451 N N . LYS A 1 200 ? -8.486 -9.096 2.179 1.00 97.06 200 LYS A N 1
ATOM 1452 C CA . LYS A 1 200 ? -9.610 -10.038 2.208 1.00 97.06 200 LYS A CA 1
ATOM 1453 C C . LYS A 1 200 ? -10.403 -10.022 0.904 1.00 97.06 200 LYS A C 1
ATOM 1455 O O . LYS A 1 200 ? -10.775 -11.079 0.403 1.00 97.06 200 LYS A O 1
ATOM 1460 N N . ILE A 1 201 ? -10.623 -8.841 0.319 1.00 98.25 201 ILE A N 1
ATOM 1461 C CA . ILE A 1 201 ? -11.280 -8.712 -0.990 1.00 98.25 201 ILE A CA 1
ATOM 1462 C C . ILE A 1 201 ? -10.433 -9.380 -2.080 1.00 98.25 201 ILE A C 1
ATOM 1464 O O . ILE A 1 201 ? -10.961 -10.176 -2.855 1.00 98.25 201 ILE A O 1
ATOM 1468 N N . ALA A 1 202 ? -9.129 -9.095 -2.120 1.00 96.00 202 ALA A N 1
ATOM 1469 C CA . ALA A 1 202 ? -8.216 -9.646 -3.115 1.00 96.00 202 ALA A CA 1
ATOM 1470 C C . ALA A 1 202 ? -8.127 -11.176 -3.027 1.00 96.00 202 ALA A C 1
ATOM 1472 O O . ALA A 1 202 ? -8.331 -11.864 -4.026 1.00 96.00 202 ALA A O 1
ATOM 1473 N N . SER A 1 203 ? -7.923 -11.710 -1.819 1.00 94.69 203 SER A N 1
ATOM 1474 C CA . SER A 1 203 ? -7.907 -13.151 -1.548 1.00 94.69 203 SER A CA 1
ATOM 1475 C C . SER A 1 203 ? -9.240 -13.811 -1.904 1.00 94.69 203 SER A C 1
ATOM 1477 O O . SER A 1 203 ? -9.258 -14.870 -2.533 1.00 94.69 203 SER A O 1
ATOM 1479 N N . GLY A 1 204 ? -10.364 -13.164 -1.576 1.00 97.00 204 GLY A N 1
ATOM 1480 C CA . GLY A 1 204 ? -11.697 -13.640 -1.936 1.00 97.00 204 GLY A CA 1
ATOM 1481 C C . GLY A 1 204 ? -11.872 -13.793 -3.448 1.00 97.00 204 GLY A C 1
ATOM 1482 O O . GLY A 1 204 ? -12.284 -14.853 -3.914 1.00 97.00 204 GLY A O 1
ATOM 1483 N N . TYR A 1 205 ? -11.510 -12.775 -4.233 1.00 97.44 205 TYR A N 1
ATOM 1484 C CA . TYR A 1 205 ? -11.581 -12.853 -5.697 1.00 97.44 205 TYR A CA 1
ATOM 1485 C C . TYR A 1 205 ? -10.581 -13.842 -6.294 1.00 97.44 205 TYR A C 1
ATOM 1487 O O . TYR A 1 205 ? -10.928 -14.568 -7.225 1.00 97.44 205 TYR A O 1
ATOM 1495 N N . GLN A 1 206 ? -9.377 -13.936 -5.730 1.00 94.12 206 GLN A N 1
ATOM 1496 C CA . GLN A 1 206 ? -8.382 -14.911 -6.164 1.00 94.12 206 GLN A CA 1
ATOM 1497 C C . GLN A 1 206 ? -8.888 -16.346 -5.977 1.00 94.12 206 GLN A C 1
ATOM 1499 O O . GLN A 1 206 ? -8.770 -17.156 -6.893 1.00 94.12 206 GLN A O 1
ATOM 1504 N N . GLN A 1 207 ? -9.511 -16.654 -4.836 1.00 94.94 207 GLN A N 1
ATOM 1505 C CA . GLN A 1 207 ? -10.115 -17.967 -4.582 1.00 94.94 207 GLN A CA 1
ATOM 1506 C C . GLN A 1 207 ? -11.322 -18.249 -5.492 1.00 94.94 207 GLN A C 1
ATOM 1508 O O . GLN A 1 207 ? -11.568 -19.403 -5.834 1.00 94.94 207 GLN A O 1
ATOM 1513 N N . LYS A 1 208 ? -12.042 -17.210 -5.942 1.00 95.81 208 LYS A N 1
ATOM 1514 C CA . LYS A 1 208 ? -13.084 -17.326 -6.982 1.00 95.81 208 LYS A CA 1
ATOM 1515 C C . LYS A 1 208 ? -12.517 -17.527 -8.396 1.00 95.81 208 LYS A C 1
ATOM 1517 O O . LYS A 1 208 ? -13.292 -17.767 -9.317 1.00 95.81 208 LYS A O 1
ATOM 1522 N N . GLY A 1 209 ? -11.202 -17.397 -8.591 1.00 94.38 209 GLY A N 1
ATOM 1523 C CA . GLY A 1 209 ? -10.560 -17.405 -9.909 1.00 94.38 209 GLY A CA 1
ATOM 1524 C C . GLY A 1 209 ? -10.692 -16.087 -10.686 1.00 94.38 209 GLY A C 1
ATOM 1525 O O . GLY A 1 209 ? -10.235 -15.999 -11.827 1.00 94.38 209 GLY A O 1
ATOM 1526 N N . ASP A 1 210 ? -11.265 -15.040 -10.086 1.00 95.62 210 ASP A N 1
ATOM 1527 C CA . ASP A 1 210 ? -11.399 -13.720 -10.706 1.00 95.62 210 ASP A CA 1
ATOM 1528 C C . ASP A 1 210 ? -10.105 -12.912 -10.525 1.00 95.62 210 ASP A C 1
ATOM 1530 O O . ASP A 1 210 ? -9.970 -12.039 -9.663 1.00 95.62 210 ASP A O 1
ATOM 1534 N N . SER A 1 211 ? -9.117 -13.233 -11.361 1.00 93.19 211 SER A N 1
ATOM 1535 C CA . SER A 1 211 ? -7.810 -12.562 -11.360 1.00 93.19 211 SER A CA 1
ATOM 1536 C C . SER A 1 211 ? -7.888 -11.061 -11.656 1.00 93.19 211 SER A C 1
ATOM 1538 O O . SER A 1 211 ? -6.983 -10.321 -11.277 1.00 93.19 211 SER A O 1
ATOM 1540 N N . ALA A 1 212 ? -8.941 -10.591 -12.336 1.00 93.06 212 ALA A N 1
ATOM 1541 C CA . ALA A 1 212 ? -9.099 -9.178 -12.654 1.00 93.06 212 ALA A CA 1
ATOM 1542 C C . ALA A 1 212 ? -9.488 -8.386 -11.401 1.00 93.06 212 ALA A C 1
ATOM 1544 O O . ALA A 1 212 ? -8.809 -7.425 -11.052 1.00 93.06 212 ALA A O 1
ATOM 1545 N N . GLN A 1 213 ? -10.523 -8.821 -10.680 1.00 96.25 213 GLN A N 1
ATOM 1546 C CA . GLN A 1 213 ? -10.941 -8.150 -9.448 1.00 96.25 213 GLN A CA 1
ATOM 1547 C C . GLN A 1 213 ? -9.916 -8.310 -8.318 1.00 96.25 213 GLN A C 1
ATOM 1549 O O . GLN A 1 213 ? -9.706 -7.376 -7.542 1.00 96.25 213 GLN A O 1
ATOM 1554 N N . ALA A 1 214 ? -9.229 -9.457 -8.247 1.00 95.62 214 ALA A N 1
ATOM 1555 C CA . ALA A 1 214 ? -8.149 -9.660 -7.284 1.00 95.62 214 ALA A CA 1
ATOM 1556 C C . ALA A 1 214 ? -7.001 -8.659 -7.496 1.00 95.62 214 ALA A C 1
ATOM 1558 O O . ALA A 1 214 ? -6.538 -8.039 -6.539 1.00 95.62 214 ALA A O 1
ATOM 1559 N N . ALA A 1 215 ? -6.590 -8.449 -8.753 1.00 94.31 215 ALA A N 1
ATOM 1560 C CA . ALA A 1 215 ? -5.567 -7.475 -9.118 1.00 94.31 215 ALA A CA 1
ATOM 1561 C C . ALA A 1 215 ? -5.935 -6.050 -8.672 1.00 94.31 215 ALA A C 1
ATOM 1563 O O . ALA A 1 215 ? -5.135 -5.399 -8.001 1.00 94.31 215 ALA A O 1
ATOM 1564 N N . GLU A 1 216 ? -7.147 -5.577 -8.982 1.00 95.62 216 GLU A N 1
ATOM 1565 C CA . GLU A 1 216 ? -7.591 -4.232 -8.579 1.00 95.62 216 GLU A CA 1
ATOM 1566 C C . GLU A 1 216 ? -7.633 -4.063 -7.053 1.00 95.62 216 GLU A C 1
ATOM 1568 O O . GLU A 1 216 ? -7.254 -3.014 -6.525 1.00 95.62 216 GLU A O 1
ATOM 1573 N N . ALA A 1 217 ? -8.044 -5.102 -6.321 1.00 95.94 217 ALA A N 1
ATOM 1574 C CA . ALA A 1 217 ? -8.062 -5.078 -4.863 1.00 95.94 217 ALA A CA 1
ATOM 1575 C C . ALA A 1 217 ? -6.645 -5.029 -4.265 1.00 95.94 217 ALA A C 1
ATOM 1577 O O . ALA A 1 217 ? -6.408 -4.247 -3.343 1.00 95.94 217 ALA A O 1
ATOM 1578 N N . TYR A 1 218 ? -5.686 -5.784 -4.816 1.00 93.94 218 TYR A N 1
ATOM 1579 C CA . TYR A 1 218 ? -4.280 -5.682 -4.412 1.00 93.94 218 TYR A CA 1
ATOM 1580 C C . TYR A 1 218 ? -3.712 -4.287 -4.678 1.00 93.94 218 TYR A C 1
ATOM 1582 O O . TYR A 1 218 ? -3.096 -3.708 -3.791 1.00 93.94 218 TYR A O 1
ATOM 1590 N N . ILE A 1 219 ? -3.969 -3.706 -5.854 1.00 95.19 219 ILE A N 1
ATOM 1591 C CA . ILE A 1 219 ? -3.535 -2.338 -6.183 1.00 95.19 219 ILE A CA 1
ATOM 1592 C C . ILE A 1 219 ? -4.115 -1.329 -5.185 1.00 95.19 219 ILE A C 1
ATOM 1594 O O . ILE A 1 219 ? -3.397 -0.452 -4.704 1.00 95.19 219 ILE A O 1
ATOM 1598 N N . SER A 1 220 ? -5.387 -1.486 -4.817 1.00 95.00 220 SER A N 1
ATOM 1599 C CA . SER A 1 220 ? -6.079 -0.584 -3.889 1.00 95.00 220 SER A CA 1
ATOM 1600 C C . SER A 1 220 ? -5.481 -0.591 -2.474 1.00 95.00 220 SER A C 1
ATOM 1602 O O . SER A 1 220 ? -5.558 0.424 -1.778 1.00 95.00 220 SER A O 1
ATOM 1604 N N . GLN A 1 221 ? -4.789 -1.665 -2.061 1.00 91.00 221 GLN A N 1
ATOM 1605 C CA . GLN A 1 221 ? -4.051 -1.692 -0.787 1.00 91.00 221 GLN A CA 1
ATOM 1606 C C . GLN A 1 221 ? -2.971 -0.612 -0.690 1.00 91.00 221 GLN A C 1
ATOM 1608 O O . GLN A 1 221 ? -2.609 -0.214 0.418 1.00 91.00 221 GLN A O 1
ATOM 1613 N N . LEU A 1 222 ? -2.439 -0.143 -1.824 1.00 90.75 222 LEU A N 1
ATOM 1614 C CA . LEU A 1 222 ? -1.402 0.889 -1.843 1.00 90.75 222 LEU A CA 1
ATOM 1615 C C . LEU A 1 222 ? -1.920 2.250 -1.382 1.00 90.75 222 LEU A C 1
ATOM 1617 O O . LEU A 1 222 ? -1.101 3.105 -1.058 1.00 90.75 222 LEU A O 1
ATOM 1621 N N . CYS A 1 223 ? -3.241 2.462 -1.310 1.00 88.75 223 CYS A N 1
ATOM 1622 C CA . CYS A 1 223 ? -3.785 3.733 -0.843 1.00 88.75 223 CYS A CA 1
ATOM 1623 C C . CYS A 1 223 ? -3.298 4.096 0.573 1.00 88.75 223 CYS A C 1
ATOM 1625 O O . CYS A 1 223 ? -2.951 5.248 0.820 1.00 88.75 223 CYS A O 1
ATOM 1627 N N . GLY A 1 224 ? -3.239 3.125 1.494 1.00 79.62 224 GLY A N 1
ATOM 1628 C CA . GLY A 1 224 ? -2.821 3.369 2.881 1.00 79.62 224 GLY A CA 1
ATOM 1629 C C . GLY A 1 224 ? -1.305 3.490 3.064 1.00 79.62 224 GLY A C 1
ATOM 1630 O O . GLY A 1 224 ? -0.842 4.001 4.077 1.00 79.62 224 GLY A O 1
ATOM 1631 N N . GLU A 1 225 ? -0.522 3.030 2.086 1.00 81.44 225 GLU A N 1
ATOM 1632 C CA . GLU A 1 225 ? 0.942 2.986 2.143 1.00 81.44 225 GLU A CA 1
ATOM 1633 C C . GLU A 1 225 ? 1.561 3.401 0.791 1.00 81.44 225 GLU A C 1
ATOM 1635 O O . GLU A 1 225 ? 2.320 2.639 0.182 1.00 81.44 225 GLU A O 1
ATOM 1640 N N . PRO A 1 226 ? 1.268 4.614 0.281 1.00 83.06 226 PRO A N 1
ATOM 1641 C CA . PRO A 1 226 ? 1.576 4.986 -1.102 1.00 83.06 226 PRO A CA 1
ATOM 1642 C C . PRO A 1 226 ? 3.080 4.986 -1.416 1.00 83.06 226 PRO A C 1
ATOM 1644 O O . PRO A 1 226 ? 3.469 4.769 -2.566 1.00 83.06 226 PRO A O 1
ATOM 1647 N N . ARG A 1 227 ? 3.923 5.190 -0.393 1.00 84.94 227 ARG A N 1
ATOM 1648 C CA . ARG A 1 227 ? 5.394 5.231 -0.479 1.00 84.94 227 ARG A CA 1
ATOM 1649 C C . ARG A 1 227 ? 6.085 3.924 -0.076 1.00 84.94 227 ARG A C 1
ATOM 1651 O O . ARG A 1 227 ? 7.309 3.872 -0.081 1.00 84.94 227 ARG A O 1
ATOM 1658 N N . ASN A 1 228 ? 5.345 2.871 0.278 1.00 86.00 228 ASN A N 1
ATOM 1659 C CA . ASN A 1 228 ? 5.962 1.602 0.663 1.00 86.00 228 ASN A CA 1
ATOM 1660 C C . ASN A 1 228 ? 6.422 0.827 -0.585 1.00 86.00 228 ASN A C 1
ATOM 1662 O O . ASN A 1 228 ? 5.646 0.096 -1.206 1.00 86.00 228 ASN A O 1
ATOM 1666 N N . ALA A 1 229 ? 7.699 0.992 -0.947 1.00 91.19 229 ALA A N 1
ATOM 1667 C CA . ALA A 1 229 ? 8.318 0.315 -2.086 1.00 91.19 229 ALA A CA 1
ATOM 1668 C C . ALA A 1 229 ? 8.228 -1.216 -1.972 1.00 91.19 229 ALA A C 1
ATOM 1670 O O . ALA A 1 229 ? 7.879 -1.884 -2.944 1.00 91.19 229 ALA A O 1
ATOM 1671 N N . GLN A 1 230 ? 8.423 -1.775 -0.773 1.00 92.38 230 GLN A N 1
ATOM 1672 C CA . GLN A 1 230 ? 8.362 -3.221 -0.556 1.00 92.38 230 GLN A CA 1
ATOM 1673 C C . GLN A 1 230 ? 6.959 -3.786 -0.806 1.00 92.38 230 GLN A C 1
ATOM 1675 O O . GLN A 1 230 ? 6.802 -4.821 -1.456 1.00 92.38 230 GLN A O 1
ATOM 1680 N N . LYS A 1 231 ? 5.918 -3.092 -0.336 1.00 91.25 231 LYS A N 1
ATOM 1681 C CA . LYS A 1 231 ? 4.525 -3.490 -0.588 1.00 91.25 231 LYS A CA 1
ATOM 1682 C C . LYS A 1 231 ? 4.177 -3.396 -2.070 1.00 91.25 231 LYS A C 1
ATOM 1684 O O . LYS A 1 231 ? 3.528 -4.286 -2.617 1.00 91.25 231 LYS A O 1
ATOM 1689 N N . ARG A 1 232 ? 4.678 -2.358 -2.742 1.00 95.50 232 ARG A N 1
ATOM 1690 C CA . ARG A 1 232 ? 4.539 -2.172 -4.189 1.00 95.50 232 ARG A CA 1
ATOM 1691 C C . ARG A 1 232 ? 5.209 -3.293 -4.986 1.00 95.50 232 ARG A C 1
ATOM 1693 O O . ARG A 1 232 ? 4.588 -3.811 -5.910 1.00 95.50 232 ARG A O 1
ATOM 1700 N N . LEU A 1 233 ? 6.415 -3.716 -4.598 1.00 97.19 233 LEU A N 1
ATOM 1701 C CA . LEU A 1 233 ? 7.105 -4.873 -5.183 1.00 97.19 233 LEU A CA 1
ATOM 1702 C C . LEU A 1 233 ? 6.308 -6.166 -4.993 1.00 97.19 233 LEU A C 1
ATOM 1704 O O . LEU A 1 233 ? 6.142 -6.921 -5.949 1.00 97.19 233 LEU A O 1
ATOM 1708 N N . GLY A 1 234 ? 5.765 -6.397 -3.793 1.00 95.06 234 GLY A N 1
ATOM 1709 C CA . GLY A 1 234 ? 4.906 -7.551 -3.516 1.00 95.06 234 GLY A CA 1
ATOM 1710 C C . GLY A 1 234 ? 3.678 -7.601 -4.430 1.00 95.06 234 GLY A C 1
ATOM 1711 O O . GLY A 1 234 ? 3.395 -8.632 -5.036 1.00 95.06 234 GLY A O 1
ATOM 1712 N N . ILE A 1 235 ? 2.993 -6.469 -4.609 1.00 95.44 235 ILE A N 1
ATOM 1713 C CA . ILE A 1 235 ? 1.830 -6.368 -5.504 1.00 95.44 235 ILE A CA 1
ATOM 1714 C C . ILE A 1 235 ? 2.236 -6.549 -6.970 1.00 95.44 235 ILE A C 1
ATOM 1716 O O . ILE A 1 235 ? 1.577 -7.292 -7.692 1.00 95.44 235 ILE A O 1
ATOM 1720 N N . ALA A 1 236 ? 3.334 -5.937 -7.419 1.00 97.25 236 ALA A N 1
ATOM 1721 C CA . ALA A 1 236 ? 3.837 -6.130 -8.778 1.00 97.25 236 ALA A CA 1
ATOM 1722 C C . ALA A 1 236 ? 4.185 -7.603 -9.062 1.00 97.25 236 ALA A C 1
ATOM 1724 O O . ALA A 1 236 ? 3.849 -8.118 -10.129 1.00 97.25 236 ALA A O 1
ATOM 1725 N N . GLN A 1 237 ? 4.779 -8.304 -8.091 1.00 96.62 237 GLN A N 1
ATOM 1726 C CA . GLN A 1 237 ? 5.081 -9.731 -8.186 1.00 96.62 237 GLN A CA 1
ATOM 1727 C C . GLN A 1 237 ? 3.808 -10.591 -8.275 1.00 96.62 237 GLN A C 1
ATOM 1729 O O . GLN A 1 237 ? 3.759 -11.526 -9.076 1.00 96.62 237 GLN A O 1
ATOM 1734 N N . LEU A 1 238 ? 2.763 -10.268 -7.508 1.00 93.44 238 LEU A N 1
ATOM 1735 C CA . LEU A 1 238 ? 1.461 -10.940 -7.608 1.00 93.44 238 LEU A CA 1
ATOM 1736 C C . LEU A 1 238 ? 0.815 -10.707 -8.981 1.00 93.44 238 LEU A C 1
ATOM 1738 O O . LEU A 1 238 ? 0.370 -11.651 -9.632 1.00 93.44 238 LEU A O 1
ATOM 1742 N N . LEU A 1 239 ? 0.821 -9.464 -9.468 1.00 95.50 239 LEU A N 1
ATOM 1743 C CA . LEU A 1 239 ? 0.286 -9.110 -10.785 1.00 95.50 239 LEU A CA 1
ATOM 1744 C C . LEU A 1 239 ? 1.044 -9.815 -11.918 1.00 95.50 239 LEU A C 1
ATOM 1746 O O . LEU A 1 239 ? 0.421 -10.302 -12.863 1.00 95.50 239 LEU A O 1
ATOM 1750 N N . ARG A 1 240 ? 2.370 -9.938 -11.797 1.00 95.50 240 ARG A N 1
ATOM 1751 C CA . ARG A 1 240 ? 3.214 -10.735 -12.697 1.00 95.50 240 ARG A CA 1
ATOM 1752 C C . ARG A 1 240 ? 2.781 -12.205 -12.712 1.00 95.50 240 ARG A C 1
ATOM 1754 O O . ARG A 1 240 ? 2.541 -12.748 -13.786 1.00 95.50 240 ARG A O 1
ATOM 1761 N N . GLN A 1 241 ? 2.590 -12.830 -11.546 1.00 92.88 241 GLN A N 1
ATOM 1762 C CA . GLN A 1 241 ? 2.103 -14.218 -11.441 1.00 92.88 241 GLN A CA 1
ATOM 1763 C C . GLN A 1 241 ? 0.697 -14.398 -12.037 1.00 92.88 241 GLN A C 1
ATOM 1765 O O . GLN A 1 241 ? 0.415 -15.417 -12.666 1.00 92.88 241 GLN A O 1
ATOM 1770 N N . MET A 1 242 ? -0.163 -13.384 -11.915 1.00 91.94 242 MET A N 1
ATOM 1771 C CA . MET A 1 242 ? -1.494 -13.337 -12.534 1.00 91.94 242 MET A CA 1
ATOM 1772 C C . MET A 1 242 ? -1.472 -13.007 -14.040 1.00 91.94 242 MET A C 1
ATOM 1774 O O . MET A 1 242 ? -2.536 -12.872 -14.647 1.00 91.94 242 MET A O 1
ATOM 1778 N N . LYS A 1 243 ? -0.289 -12.853 -14.655 1.00 92.75 243 LYS A N 1
ATOM 1779 C CA . LYS A 1 243 ? -0.094 -12.430 -16.056 1.00 92.75 243 LYS A CA 1
ATOM 1780 C C . LYS A 1 243 ? -0.741 -11.074 -16.386 1.00 92.75 243 LYS A C 1
ATOM 1782 O O . LYS A 1 243 ? -1.142 -10.821 -17.519 1.00 92.75 243 LYS A O 1
ATOM 1787 N N . LYS A 1 244 ? -0.836 -10.177 -15.401 1.00 94.50 244 LYS A N 1
ATOM 1788 C CA . LYS A 1 244 ? -1.345 -8.801 -15.537 1.00 94.50 244 LYS A CA 1
ATOM 1789 C C . LYS A 1 244 ? -0.187 -7.813 -15.706 1.00 94.50 244 LYS A C 1
ATOM 1791 O O . LYS A 1 244 ? -0.008 -6.911 -14.888 1.00 94.50 244 LYS A O 1
ATOM 1796 N N . ALA A 1 245 ? 0.607 -7.997 -16.762 1.00 96.12 245 ALA A N 1
ATOM 1797 C CA . ALA A 1 245 ? 1.835 -7.231 -16.991 1.00 96.12 245 ALA A CA 1
ATOM 1798 C C . ALA A 1 245 ? 1.596 -5.711 -17.042 1.00 96.12 245 ALA A C 1
ATOM 1800 O O . ALA A 1 245 ? 2.274 -4.971 -16.334 1.00 96.12 245 ALA A O 1
ATOM 1801 N N . ASP A 1 246 ? 0.580 -5.249 -17.776 1.00 95.44 246 ASP A N 1
ATOM 1802 C CA . ASP A 1 246 ? 0.279 -3.813 -17.892 1.00 95.44 246 ASP A CA 1
ATOM 1803 C C . ASP A 1 246 ? -0.052 -3.175 -16.538 1.00 95.44 246 ASP A C 1
ATOM 1805 O O . ASP A 1 246 ? 0.404 -2.075 -16.225 1.00 95.44 246 ASP A O 1
ATOM 1809 N N . ARG A 1 247 ? -0.800 -3.889 -15.686 1.00 96.12 247 ARG A N 1
ATOM 1810 C CA . ARG A 1 247 ? -1.111 -3.431 -14.326 1.00 96.12 247 ARG A CA 1
ATOM 1811 C C . ARG A 1 247 ? 0.128 -3.410 -13.438 1.00 96.12 247 ARG A C 1
ATOM 1813 O O . ARG A 1 247 ? 0.314 -2.452 -12.694 1.00 96.12 247 ARG A O 1
ATOM 1820 N N . ALA A 1 248 ? 0.986 -4.428 -13.524 1.00 97.62 248 ALA A N 1
ATOM 1821 C CA . ALA A 1 248 ? 2.244 -4.455 -12.781 1.00 97.62 248 ALA A CA 1
ATOM 1822 C C . ALA A 1 248 ? 3.142 -3.268 -13.167 1.00 97.62 248 ALA A C 1
ATOM 1824 O O . ALA A 1 248 ? 3.671 -2.593 -12.286 1.00 97.62 248 ALA A O 1
ATOM 1825 N N . VAL A 1 249 ? 3.245 -2.951 -14.462 1.00 97.94 249 VAL A N 1
ATOM 1826 C CA . VAL A 1 249 ? 3.989 -1.781 -14.952 1.00 97.94 249 VAL A CA 1
ATOM 1827 C C . VAL A 1 249 ? 3.399 -0.477 -14.417 1.00 97.94 249 VAL A C 1
ATOM 1829 O O . VAL A 1 249 ? 4.149 0.326 -13.874 1.00 97.94 249 VAL A O 1
ATOM 1832 N N . GLN A 1 250 ? 2.074 -0.290 -14.471 1.00 96.50 250 GLN A N 1
ATOM 1833 C CA . GLN A 1 250 ? 1.412 0.901 -13.911 1.00 96.50 250 GLN A CA 1
ATOM 1834 C C . GLN A 1 250 ? 1.711 1.083 -12.416 1.00 96.50 250 GLN A C 1
ATOM 1836 O O . GLN A 1 250 ? 1.999 2.191 -11.959 1.00 96.50 250 GLN A O 1
ATOM 1841 N N . VAL A 1 251 ? 1.671 -0.009 -11.648 1.00 97.06 251 VAL A N 1
ATOM 1842 C CA . VAL A 1 251 ? 2.011 0.006 -10.222 1.00 97.06 251 VAL A CA 1
ATOM 1843 C C . VAL A 1 251 ? 3.466 0.416 -10.014 1.00 97.06 251 VAL A C 1
ATOM 1845 O O . VAL A 1 251 ? 3.737 1.253 -9.155 1.00 97.06 251 VAL A O 1
ATOM 1848 N N . LEU A 1 252 ? 4.403 -0.134 -10.781 1.00 97.94 252 LEU A N 1
ATOM 1849 C CA . LEU A 1 252 ? 5.827 0.186 -10.654 1.00 97.94 252 LEU A CA 1
ATOM 1850 C C . LEU A 1 252 ? 6.125 1.628 -11.081 1.00 97.94 252 LEU A C 1
ATOM 1852 O O . LEU A 1 252 ? 6.862 2.319 -10.383 1.00 97.94 252 LEU A O 1
ATOM 1856 N N . ASP A 1 253 ? 5.480 2.119 -12.139 1.00 96.69 253 ASP A N 1
ATOM 1857 C CA . ASP A 1 253 ? 5.616 3.497 -12.619 1.00 96.69 253 ASP A CA 1
ATOM 1858 C C . ASP A 1 253 ? 5.152 4.521 -11.593 1.00 96.69 253 ASP A C 1
ATOM 1860 O O . ASP A 1 253 ? 5.867 5.481 -11.313 1.00 96.69 253 ASP A O 1
ATOM 1864 N N . ALA A 1 254 ? 4.007 4.284 -10.953 1.00 95.38 254 ALA A N 1
ATOM 1865 C CA . ALA A 1 254 ? 3.553 5.133 -9.858 1.00 95.38 254 ALA A CA 1
ATOM 1866 C C . ALA A 1 254 ? 4.536 5.135 -8.667 1.00 95.38 254 ALA A C 1
ATOM 1868 O O . ALA A 1 254 ? 4.634 6.129 -7.954 1.00 95.38 254 ALA A O 1
ATOM 1869 N N . GLY A 1 255 ? 5.287 4.049 -8.446 1.00 94.38 255 GLY A N 1
ATOM 1870 C CA . GLY A 1 255 ? 6.364 4.013 -7.450 1.00 94.38 255 GLY A CA 1
ATOM 1871 C C . GLY A 1 255 ? 7.593 4.810 -7.878 1.00 94.38 255 GLY A C 1
ATOM 1872 O O . GLY A 1 255 ? 8.105 5.617 -7.109 1.00 94.38 255 GLY A O 1
ATOM 1873 N N . LEU A 1 256 ? 8.021 4.636 -9.128 1.00 94.75 256 LEU A N 1
ATOM 1874 C CA . LEU A 1 256 ? 9.166 5.338 -9.710 1.00 94.75 256 LEU A CA 1
ATOM 1875 C C . LEU A 1 256 ? 8.929 6.848 -9.854 1.00 94.75 256 LEU A C 1
ATOM 1877 O O . LEU A 1 256 ? 9.885 7.614 -9.845 1.00 94.75 256 LEU A O 1
ATOM 1881 N N . GLN A 1 257 ? 7.674 7.303 -9.926 1.00 94.12 257 GLN A N 1
ATOM 1882 C CA . GLN A 1 257 ? 7.336 8.727 -9.811 1.00 94.12 257 GLN A CA 1
ATOM 1883 C C . GLN A 1 257 ? 7.630 9.296 -8.412 1.00 94.12 257 GLN A C 1
ATOM 1885 O O . GLN A 1 257 ? 7.977 10.468 -8.290 1.00 94.12 257 GLN A O 1
ATOM 1890 N N . LEU A 1 258 ? 7.488 8.485 -7.358 1.00 89.19 258 LEU A N 1
ATOM 1891 C CA . LEU A 1 258 ? 7.758 8.890 -5.972 1.00 89.19 258 LEU A CA 1
ATOM 1892 C C . LEU A 1 258 ? 9.242 8.770 -5.620 1.00 89.19 258 LEU A C 1
ATOM 1894 O O . LEU A 1 258 ? 9.757 9.558 -4.828 1.00 89.19 258 LEU A O 1
ATOM 1898 N N . THR A 1 259 ? 9.924 7.776 -6.184 1.00 88.25 259 THR A N 1
ATOM 1899 C CA . THR A 1 259 ? 11.356 7.538 -5.979 1.00 88.25 259 THR A CA 1
ATOM 1900 C C . THR A 1 259 ? 12.006 7.202 -7.321 1.00 88.25 259 THR A C 1
ATOM 1902 O O . THR A 1 259 ? 12.168 6.026 -7.662 1.00 88.25 259 THR A O 1
ATOM 1905 N N . PRO A 1 260 ? 12.348 8.233 -8.119 1.00 89.38 260 PRO A N 1
ATOM 1906 C CA . PRO A 1 260 ? 13.037 8.035 -9.385 1.00 89.38 260 PRO A CA 1
ATOM 1907 C C . PRO A 1 260 ? 14.358 7.299 -9.168 1.00 89.38 260 PRO A C 1
ATOM 1909 O O . PRO A 1 260 ? 15.125 7.644 -8.271 1.00 89.38 260 PRO A O 1
ATOM 1912 N N . GLY A 1 261 ? 14.614 6.276 -9.981 1.00 87.81 261 GLY A N 1
ATOM 1913 C CA . GLY A 1 261 ? 15.869 5.527 -9.920 1.00 87.81 261 GLY A CA 1
ATOM 1914 C C . GLY A 1 261 ? 15.921 4.395 -8.892 1.00 87.81 261 GLY A C 1
ATOM 1915 O O . GLY A 1 261 ? 16.977 3.781 -8.783 1.00 87.81 261 GLY A O 1
ATOM 1916 N N . ASP A 1 262 ? 14.832 4.088 -8.170 1.00 92.44 262 ASP A N 1
ATOM 1917 C CA . ASP A 1 262 ? 14.794 2.946 -7.240 1.00 92.44 262 ASP A CA 1
ATOM 1918 C C . ASP A 1 262 ? 15.208 1.640 -7.963 1.00 92.44 262 ASP A C 1
ATOM 1920 O O . ASP A 1 262 ? 14.495 1.190 -8.873 1.00 92.44 262 ASP A O 1
ATOM 1924 N N . PRO A 1 263 ? 16.353 1.022 -7.596 1.00 92.19 263 PRO A N 1
ATOM 1925 C CA . PRO A 1 263 ? 16.890 -0.117 -8.333 1.00 92.19 263 PRO A CA 1
ATOM 1926 C C . PRO A 1 263 ? 15.973 -1.339 -8.313 1.00 92.19 263 PRO A C 1
ATOM 1928 O O . PRO A 1 263 ? 15.854 -2.021 -9.330 1.00 92.19 263 PRO A O 1
ATOM 1931 N N . GLN A 1 264 ? 15.294 -1.595 -7.189 1.00 95.69 264 GLN A N 1
ATOM 1932 C CA . GLN A 1 264 ? 14.427 -2.762 -7.036 1.00 95.69 264 GLN A CA 1
ATOM 1933 C C . GLN A 1 264 ? 13.154 -2.605 -7.872 1.00 95.69 264 GLN A C 1
ATOM 1935 O O . GLN A 1 264 ? 12.722 -3.548 -8.540 1.00 95.69 264 GLN A O 1
ATOM 1940 N N . LEU A 1 265 ? 12.564 -1.403 -7.889 1.00 97.06 265 LEU A N 1
ATOM 1941 C CA . LEU A 1 265 ? 11.403 -1.113 -8.734 1.00 97.06 265 LEU A CA 1
ATOM 1942 C C . LEU A 1 265 ? 11.759 -1.185 -10.227 1.00 97.06 265 LEU A C 1
ATOM 1944 O O . LEU A 1 265 ? 10.987 -1.747 -11.008 1.00 97.06 265 LEU A O 1
ATOM 1948 N N . LEU A 1 266 ? 12.925 -0.664 -10.630 1.00 96.94 266 LEU A N 1
ATOM 1949 C CA . LEU A 1 266 ? 13.406 -0.760 -12.013 1.00 96.94 266 LEU A CA 1
ATOM 1950 C C . LEU A 1 266 ? 13.674 -2.213 -12.425 1.00 96.94 266 LEU A C 1
ATOM 1952 O O . LEU A 1 266 ? 13.300 -2.610 -13.528 1.00 96.94 266 LEU A O 1
ATOM 1956 N N . GLU A 1 267 ? 14.275 -3.022 -11.553 1.00 96.25 267 GLU A N 1
ATOM 1957 C CA . GLU A 1 267 ? 14.539 -4.441 -11.813 1.00 96.25 267 GLU A CA 1
ATOM 1958 C C . GLU A 1 267 ? 13.244 -5.250 -11.973 1.00 96.25 267 GLU A C 1
ATOM 1960 O O . GLU A 1 267 ? 13.087 -5.997 -12.947 1.00 96.25 267 GLU A O 1
ATOM 1965 N N . MET A 1 268 ? 12.272 -5.049 -11.078 1.00 98.38 268 MET A N 1
ATOM 1966 C CA . MET A 1 268 ? 10.956 -5.680 -11.197 1.00 98.38 268 MET A CA 1
ATOM 1967 C C . MET A 1 268 ? 10.252 -5.244 -12.491 1.00 98.38 268 MET A C 1
ATOM 1969 O O . MET A 1 268 ? 9.697 -6.084 -13.201 1.00 98.38 268 MET A O 1
ATOM 1973 N N . LYS A 1 269 ? 10.314 -3.953 -12.852 1.00 98.38 269 LYS A N 1
ATOM 1974 C CA . LYS A 1 269 ? 9.676 -3.437 -14.076 1.00 98.38 269 LYS A CA 1
ATOM 1975 C C . LYS A 1 269 ? 10.311 -4.029 -15.327 1.00 98.38 269 LYS A C 1
ATOM 1977 O O . LYS A 1 269 ? 9.594 -4.448 -16.234 1.00 98.38 269 LYS A O 1
ATOM 1982 N N . LEU A 1 270 ? 11.639 -4.115 -15.365 1.00 97.81 270 LEU A N 1
ATOM 1983 C CA . LEU A 1 270 ? 12.364 -4.754 -16.457 1.00 97.81 270 LEU A CA 1
ATOM 1984 C C . LEU A 1 270 ? 11.971 -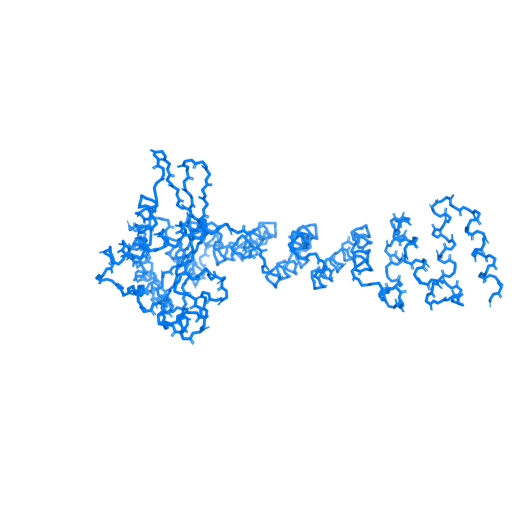6.229 -16.607 1.00 97.81 270 LEU A C 1
ATOM 1986 O O . LEU A 1 270 ? 11.724 -6.678 -17.727 1.00 97.81 270 LEU A O 1
ATOM 1990 N N . THR A 1 271 ? 11.879 -6.959 -15.493 1.00 97.81 271 THR A N 1
ATOM 1991 C CA . THR A 1 271 ? 11.464 -8.370 -15.477 1.00 97.81 271 THR A CA 1
ATOM 1992 C C . THR A 1 271 ? 10.069 -8.529 -16.075 1.00 97.81 271 THR A C 1
ATOM 1994 O O . THR A 1 271 ? 9.891 -9.279 -17.032 1.00 97.81 271 THR A O 1
ATOM 1997 N N . VAL A 1 272 ? 9.097 -7.756 -15.579 1.00 98.12 272 VAL A N 1
ATOM 1998 C CA . VAL A 1 272 ? 7.713 -7.773 -16.075 1.00 98.12 272 VAL A CA 1
ATOM 1999 C C . VAL A 1 272 ? 7.650 -7.448 -17.569 1.00 98.12 272 VAL A C 1
ATOM 2001 O O . VAL A 1 272 ? 6.983 -8.152 -18.326 1.00 98.12 272 VAL A O 1
ATOM 2004 N N . CYS A 1 273 ? 8.354 -6.406 -18.017 1.00 97.81 273 CYS A N 1
ATOM 2005 C CA . CYS A 1 273 ? 8.323 -5.994 -19.418 1.00 97.81 273 CYS A CA 1
ATOM 2006 C C . CYS A 1 273 ? 8.998 -7.006 -20.348 1.00 97.81 273 CYS A C 1
ATOM 2008 O O . CYS A 1 273 ? 8.506 -7.236 -21.450 1.00 97.81 273 CYS A O 1
ATOM 2010 N N . THR A 1 274 ? 10.072 -7.653 -19.897 1.00 95.75 274 THR A N 1
ATOM 2011 C CA . THR A 1 274 ? 10.762 -8.692 -20.673 1.00 95.75 274 THR A CA 1
ATOM 2012 C C . THR A 1 274 ? 9.897 -9.943 -20.813 1.00 95.75 274 THR A C 1
ATOM 2014 O O . THR A 1 274 ? 9.744 -10.456 -21.917 1.00 95.75 274 THR A O 1
ATOM 2017 N N . GLU A 1 275 ? 9.264 -10.404 -19.731 1.00 96.00 275 GLU A N 1
ATOM 2018 C CA . GLU A 1 275 ? 8.365 -11.568 -19.770 1.00 96.00 275 GLU A CA 1
ATOM 2019 C C . GLU A 1 275 ? 7.122 -11.330 -20.627 1.00 96.00 275 GLU A C 1
ATOM 2021 O O . GLU A 1 275 ? 6.660 -12.231 -21.323 1.00 96.00 275 GLU A O 1
ATOM 2026 N N . ALA A 1 276 ? 6.605 -10.101 -20.621 1.00 96.06 276 ALA A N 1
ATOM 2027 C CA . ALA A 1 276 ? 5.505 -9.692 -21.484 1.00 96.06 276 ALA A CA 1
ATOM 2028 C C . ALA A 1 276 ? 5.931 -9.444 -22.944 1.00 96.06 276 ALA A C 1
ATOM 2030 O O . ALA A 1 276 ? 5.095 -9.055 -23.756 1.00 96.06 276 ALA A O 1
ATOM 2031 N N . SER A 1 277 ? 7.217 -9.620 -23.283 1.00 95.94 277 SER A N 1
ATOM 2032 C CA . SER A 1 277 ? 7.801 -9.249 -24.585 1.00 95.94 277 SER A CA 1
ATOM 2033 C C . SER A 1 277 ? 7.539 -7.787 -24.982 1.00 95.94 277 SER A C 1
ATOM 2035 O O . SER A 1 277 ? 7.568 -7.422 -26.157 1.00 95.94 277 SER A O 1
ATOM 2037 N N . ASN A 1 278 ? 7.310 -6.913 -23.997 1.00 96.75 278 ASN A N 1
ATOM 2038 C CA . ASN A 1 278 ? 7.157 -5.480 -24.196 1.00 96.75 278 ASN A CA 1
ATOM 2039 C C . ASN A 1 278 ? 8.546 -4.826 -24.236 1.00 96.75 278 ASN A C 1
ATOM 2041 O O . ASN A 1 278 ? 9.005 -4.183 -23.286 1.00 96.75 278 ASN A O 1
ATOM 2045 N N . PHE A 1 279 ? 9.233 -5.013 -25.364 1.00 96.12 279 PHE A N 1
ATOM 2046 C CA . PHE A 1 279 ? 10.594 -4.519 -25.581 1.00 96.12 279 PHE A CA 1
ATOM 2047 C C . PHE A 1 279 ? 10.693 -2.992 -25.557 1.00 96.12 279 PHE A C 1
ATOM 2049 O O . PHE A 1 279 ? 11.748 -2.459 -25.213 1.00 96.12 279 PHE A O 1
ATOM 2056 N N . ARG A 1 280 ? 9.595 -2.275 -25.843 1.00 96.75 280 ARG A N 1
ATOM 2057 C CA . ARG A 1 280 ? 9.571 -0.813 -25.734 1.00 96.75 280 ARG A CA 1
ATOM 2058 C C . ARG A 1 280 ? 9.698 -0.386 -24.279 1.00 96.75 280 ARG A C 1
ATOM 2060 O O . ARG A 1 280 ? 10.602 0.380 -23.957 1.00 96.75 280 ARG A O 1
ATOM 2067 N N . CYS A 1 281 ? 8.869 -0.954 -23.403 1.00 97.31 281 CYS A N 1
ATOM 2068 C CA . CYS A 1 281 ? 9.000 -0.737 -21.967 1.00 97.31 281 CYS A CA 1
ATOM 2069 C C . CYS A 1 281 ? 10.392 -1.146 -21.460 1.00 97.31 281 CYS A C 1
ATOM 2071 O O . CYS A 1 281 ? 11.020 -0.390 -20.721 1.00 97.31 281 CYS A O 1
ATOM 2073 N N . ALA A 1 282 ? 10.897 -2.319 -21.863 1.00 97.56 282 ALA A N 1
ATOM 2074 C CA . ALA A 1 282 ? 12.213 -2.785 -21.428 1.00 97.56 282 ALA A CA 1
ATOM 2075 C C . ALA A 1 282 ? 13.337 -1.816 -21.849 1.00 97.56 282 ALA A C 1
ATOM 2077 O O . ALA A 1 282 ? 14.176 -1.469 -21.019 1.00 97.56 282 ALA A O 1
ATOM 2078 N N . SER A 1 283 ? 13.322 -1.325 -23.097 1.00 97.25 283 SER A N 1
ATOM 2079 C CA . SER A 1 283 ? 14.262 -0.307 -23.599 1.00 97.25 283 SER A CA 1
ATOM 2080 C C . SER A 1 283 ? 14.216 0.973 -22.758 1.00 97.25 283 SER A C 1
ATOM 2082 O O . SER A 1 283 ? 15.259 1.504 -22.369 1.00 97.25 283 SER A O 1
ATOM 2084 N N . ASP A 1 284 ? 13.016 1.443 -22.404 1.00 95.88 284 ASP A N 1
ATOM 2085 C CA . ASP A 1 284 ? 12.844 2.619 -21.547 1.00 95.88 284 ASP A CA 1
ATOM 2086 C C . ASP A 1 284 ? 13.436 2.402 -20.145 1.00 95.88 284 ASP A C 1
ATOM 2088 O O . ASP A 1 284 ? 14.139 3.275 -19.633 1.00 95.88 284 ASP A O 1
ATOM 2092 N N . VAL A 1 285 ? 13.246 1.222 -19.547 1.00 96.94 285 VAL A N 1
ATOM 2093 C CA . VAL A 1 285 ? 13.835 0.893 -18.237 1.00 96.94 285 VAL A CA 1
ATOM 2094 C C . VAL A 1 285 ? 15.359 0.828 -18.304 1.00 96.94 285 VAL A C 1
ATOM 2096 O O . VAL A 1 285 ? 16.030 1.403 -17.446 1.00 96.94 285 VAL A O 1
ATOM 2099 N N . TRP A 1 286 ? 15.926 0.179 -19.327 1.00 96.88 286 TRP A N 1
ATOM 2100 C CA . TRP A 1 286 ? 17.376 0.151 -19.528 1.00 96.88 286 TRP A CA 1
ATOM 2101 C C . TRP A 1 286 ? 17.955 1.557 -19.655 1.00 96.88 286 TRP A C 1
ATOM 2103 O O . TRP A 1 286 ? 18.993 1.847 -19.057 1.00 96.88 286 TRP A O 1
ATOM 2113 N N . LYS A 1 287 ? 17.269 2.449 -20.385 1.00 95.44 287 LYS A N 1
ATOM 2114 C CA . LYS A 1 287 ? 17.710 3.838 -20.521 1.00 95.44 287 LYS A CA 1
ATOM 2115 C C . LYS A 1 287 ? 17.758 4.531 -19.167 1.00 95.44 287 LYS A C 1
ATOM 2117 O O . LYS A 1 287 ? 18.789 5.094 -18.817 1.00 95.44 287 LYS A O 1
ATOM 2122 N N . VAL A 1 288 ? 16.673 4.441 -18.398 1.00 94.94 288 VAL A N 1
ATOM 2123 C CA . VAL A 1 288 ? 16.581 5.055 -17.066 1.00 94.94 288 VAL A CA 1
ATOM 2124 C C . VAL A 1 288 ? 17.677 4.531 -16.136 1.00 94.94 288 VAL A C 1
ATOM 2126 O O . VAL A 1 288 ? 18.288 5.314 -15.417 1.00 94.94 288 VAL A O 1
ATOM 2129 N N . ARG A 1 289 ? 17.987 3.231 -16.165 1.00 94.56 289 ARG A N 1
ATOM 2130 C CA . ARG A 1 289 ? 19.084 2.675 -15.356 1.00 94.56 289 ARG A CA 1
ATOM 2131 C C . ARG A 1 289 ? 20.437 3.284 -15.731 1.00 94.56 289 ARG A C 1
ATOM 2133 O O . ARG A 1 289 ? 21.156 3.727 -14.844 1.00 94.56 289 ARG A O 1
ATOM 2140 N N . ALA A 1 290 ? 20.754 3.364 -17.024 1.00 93.62 290 ALA A N 1
ATOM 2141 C CA . ALA A 1 290 ? 22.016 3.940 -17.494 1.00 93.62 290 ALA A CA 1
ATOM 2142 C C . ALA A 1 290 ? 22.134 5.454 -17.245 1.00 93.62 290 ALA A C 1
ATOM 2144 O O . ALA A 1 290 ? 23.244 5.956 -17.087 1.00 93.62 290 ALA A O 1
ATOM 2145 N N . THR A 1 291 ? 21.020 6.197 -17.214 1.00 92.00 291 THR A N 1
ATOM 2146 C CA . THR A 1 291 ? 21.059 7.631 -16.884 1.00 92.00 291 THR A CA 1
ATOM 2147 C C . THR A 1 291 ? 21.296 7.881 -15.398 1.00 92.00 291 THR A C 1
ATOM 2149 O O . THR A 1 291 ? 21.930 8.877 -15.059 1.00 92.00 291 THR A O 1
ATOM 2152 N N . HIS A 1 292 ? 20.822 6.992 -14.521 1.00 89.81 292 HIS A N 1
ATOM 2153 C CA . HIS A 1 292 ? 21.066 7.085 -13.077 1.00 89.81 292 HIS A CA 1
ATOM 2154 C C . HIS A 1 292 ? 22.441 6.534 -12.682 1.00 89.81 292 HIS A C 1
ATOM 2156 O O . HIS A 1 292 ? 23.061 7.058 -11.761 1.00 89.81 292 HIS A O 1
ATOM 2162 N N . ASP A 1 293 ? 22.938 5.522 -13.395 1.00 90.69 293 ASP A N 1
ATOM 2163 C CA . ASP A 1 293 ? 24.271 4.959 -13.199 1.00 90.69 293 ASP A CA 1
ATOM 2164 C C . ASP A 1 293 ? 24.977 4.749 -14.545 1.00 90.69 293 ASP A C 1
ATOM 2166 O O . ASP A 1 293 ? 24.824 3.736 -15.231 1.00 90.69 293 ASP A O 1
ATOM 2170 N N . THR A 1 294 ? 25.791 5.735 -14.922 1.00 91.12 294 THR A N 1
ATOM 2171 C CA . THR A 1 294 ? 26.547 5.699 -16.183 1.00 91.12 294 THR A CA 1
ATOM 2172 C C . THR A 1 294 ? 27.673 4.666 -16.188 1.00 91.12 294 THR A C 1
ATOM 2174 O O . THR A 1 294 ? 28.140 4.304 -17.269 1.00 91.12 294 THR A O 1
ATOM 2177 N N . SER A 1 295 ? 28.087 4.144 -15.024 1.00 93.00 295 SER A N 1
ATOM 2178 C CA . SER A 1 295 ? 29.106 3.090 -14.955 1.00 93.00 295 SER A CA 1
ATOM 2179 C C . SER A 1 295 ? 28.625 1.787 -15.605 1.00 93.00 295 SER A C 1
ATOM 2181 O O . SER A 1 295 ? 29.434 1.037 -16.153 1.00 93.00 295 SER A O 1
ATOM 2183 N N . LEU A 1 296 ? 27.302 1.585 -15.674 1.00 94.19 296 LEU A N 1
ATOM 2184 C CA . LEU A 1 296 ? 26.658 0.461 -16.360 1.00 94.19 296 LEU A CA 1
ATOM 2185 C C . LEU A 1 296 ? 26.975 0.410 -17.862 1.00 94.19 296 LEU A C 1
ATOM 2187 O O . LEU A 1 296 ? 26.944 -0.660 -18.467 1.00 94.19 296 LEU A O 1
ATOM 2191 N N . LEU A 1 297 ? 27.344 1.538 -18.479 1.00 94.94 297 LEU A N 1
ATOM 2192 C CA . LEU A 1 297 ? 27.796 1.572 -19.875 1.00 94.94 297 LEU A CA 1
ATOM 2193 C C . LEU A 1 297 ? 29.180 0.932 -20.079 1.00 94.94 297 LEU A C 1
ATOM 2195 O O . LEU A 1 297 ? 29.594 0.730 -21.220 1.00 94.94 297 LEU A O 1
ATOM 2199 N N . GLY A 1 298 ? 29.889 0.611 -18.996 1.00 94.50 298 GLY A N 1
ATOM 2200 C CA . GLY A 1 298 ? 31.105 -0.197 -18.988 1.00 94.50 298 GLY A CA 1
ATOM 2201 C C . GLY A 1 298 ? 30.872 -1.665 -18.624 1.00 94.50 298 GLY A C 1
ATOM 2202 O O . GLY A 1 298 ? 31.837 -2.421 -18.575 1.00 94.50 298 GLY A O 1
ATOM 2203 N N . ASP A 1 299 ? 29.630 -2.097 -18.384 1.00 95.56 299 ASP A N 1
ATOM 2204 C CA . ASP A 1 299 ? 29.301 -3.478 -18.024 1.00 95.56 299 ASP A CA 1
ATOM 2205 C C . ASP A 1 299 ? 28.690 -4.230 -19.216 1.00 95.56 299 ASP A C 1
ATOM 2207 O O . ASP A 1 299 ? 27.608 -3.921 -19.718 1.00 95.56 299 ASP A O 1
ATOM 2211 N N . THR A 1 300 ? 29.379 -5.274 -19.680 1.00 93.50 300 THR A N 1
ATOM 2212 C CA . THR A 1 300 ? 28.899 -6.080 -20.812 1.00 93.50 300 THR A CA 1
ATOM 2213 C C . THR A 1 300 ? 27.638 -6.890 -20.503 1.00 93.50 300 THR A C 1
ATOM 2215 O O . THR A 1 300 ? 26.886 -7.200 -21.430 1.00 93.50 300 THR A O 1
ATOM 2218 N N . THR A 1 301 ? 27.389 -7.225 -19.233 1.00 94.19 301 THR A N 1
ATOM 2219 C CA . THR A 1 301 ? 26.182 -7.946 -18.800 1.00 94.19 301 THR A CA 1
ATOM 2220 C C . THR A 1 301 ? 24.949 -7.046 -18.832 1.00 94.19 301 THR A C 1
ATOM 2222 O O . THR A 1 301 ? 23.856 -7.524 -19.123 1.00 94.19 301 THR A O 1
ATOM 2225 N N . PHE A 1 302 ? 25.144 -5.736 -18.651 1.00 95.69 302 PHE A N 1
ATOM 2226 C CA . PHE A 1 302 ? 24.132 -4.702 -18.847 1.00 95.69 302 PHE A CA 1
ATOM 2227 C C . PHE A 1 302 ? 23.926 -4.375 -20.335 1.00 95.69 302 PHE A C 1
ATOM 2229 O O . PHE A 1 302 ? 22.803 -4.390 -20.839 1.00 95.69 302 PHE A O 1
ATOM 2236 N N . LEU A 1 303 ? 25.014 -4.105 -21.065 1.00 96.31 303 LEU A N 1
ATOM 2237 C CA . LEU A 1 303 ? 24.952 -3.599 -22.441 1.00 96.31 303 LEU A CA 1
ATOM 2238 C C . LEU A 1 303 ? 24.298 -4.571 -23.423 1.00 96.31 303 LEU A C 1
ATOM 2240 O O . LEU A 1 303 ? 23.516 -4.144 -24.271 1.00 96.31 303 LEU A O 1
ATOM 2244 N N . LYS A 1 304 ? 24.617 -5.869 -23.343 1.00 94.75 304 LYS A N 1
ATOM 2245 C CA . LYS A 1 304 ? 24.088 -6.874 -24.279 1.00 94.75 304 LYS A CA 1
ATOM 2246 C C . LYS A 1 304 ? 22.550 -6.922 -24.287 1.00 94.75 304 LYS A C 1
ATOM 2248 O O . LYS A 1 304 ? 21.978 -6.725 -25.361 1.00 94.75 304 LYS A O 1
ATOM 2253 N N . PRO A 1 305 ? 21.859 -7.147 -23.150 1.00 95.69 305 PRO A N 1
ATOM 2254 C CA . PRO A 1 305 ? 20.399 -7.151 -23.133 1.00 95.69 305 PRO A CA 1
ATOM 2255 C C . PRO A 1 305 ? 19.794 -5.761 -23.387 1.00 95.69 305 PRO A C 1
ATOM 2257 O O . PRO A 1 305 ? 18.744 -5.685 -24.022 1.00 95.69 305 PRO A O 1
ATOM 2260 N N . ALA A 1 306 ? 20.453 -4.670 -22.974 1.00 96.81 306 ALA A N 1
ATOM 2261 C CA . ALA A 1 306 ? 19.980 -3.309 -23.239 1.00 96.81 306 ALA A CA 1
ATOM 2262 C C . ALA A 1 306 ? 19.956 -2.971 -24.741 1.00 96.81 306 ALA A C 1
ATOM 2264 O O . ALA A 1 306 ? 18.939 -2.509 -25.261 1.00 96.81 306 ALA A O 1
ATOM 2265 N N . ILE A 1 307 ? 21.047 -3.267 -25.460 1.00 96.94 307 ILE A N 1
ATOM 2266 C CA . ILE A 1 307 ? 21.123 -3.113 -26.920 1.00 96.94 307 ILE A CA 1
ATOM 2267 C C . ILE A 1 307 ? 20.098 -4.029 -27.594 1.00 96.94 307 ILE A C 1
ATOM 2269 O O . ILE A 1 307 ? 19.368 -3.569 -28.467 1.00 96.94 307 ILE A O 1
ATOM 2273 N N . GLY A 1 308 ? 19.997 -5.293 -27.166 1.00 95.38 308 GLY A N 1
ATOM 2274 C CA . GLY A 1 308 ? 19.040 -6.246 -27.732 1.00 95.38 308 GLY A CA 1
ATOM 2275 C C . GLY A 1 308 ? 17.586 -5.774 -27.621 1.00 95.38 308 GLY A C 1
ATOM 2276 O O . GLY A 1 308 ? 16.864 -5.778 -28.615 1.00 95.38 308 GLY A O 1
ATOM 2277 N N . ALA A 1 309 ? 17.164 -5.298 -26.445 1.00 96.12 309 ALA A N 1
ATOM 2278 C CA . ALA A 1 309 ? 15.820 -4.753 -26.249 1.00 96.12 309 ALA A CA 1
ATOM 2279 C C . ALA A 1 309 ? 15.562 -3.517 -27.127 1.00 96.12 309 ALA A C 1
ATOM 2281 O O . ALA A 1 309 ? 14.509 -3.419 -27.755 1.00 96.12 309 ALA A O 1
ATOM 2282 N N . ALA A 1 310 ? 16.530 -2.601 -27.220 1.00 97.12 310 ALA A N 1
ATOM 2283 C CA . ALA A 1 310 ? 16.415 -1.403 -28.046 1.00 97.12 310 ALA A CA 1
ATOM 2284 C C . ALA A 1 310 ? 16.350 -1.721 -29.554 1.00 97.12 310 ALA A C 1
ATOM 2286 O O . ALA A 1 310 ? 15.610 -1.063 -30.286 1.00 97.12 310 ALA A O 1
ATOM 2287 N N . GLN A 1 311 ? 17.072 -2.749 -30.018 1.00 95.25 311 GLN A N 1
ATOM 2288 C CA . GLN A 1 311 ? 17.042 -3.207 -31.412 1.00 95.25 311 GLN A CA 1
ATOM 2289 C C . GLN A 1 311 ? 15.662 -3.738 -31.810 1.00 95.25 311 GLN A C 1
ATOM 2291 O O . GLN A 1 311 ? 15.164 -3.372 -32.872 1.00 95.25 311 GLN A O 1
ATOM 2296 N N . GLN A 1 312 ? 15.016 -4.533 -30.947 1.00 95.75 312 GLN A N 1
ATOM 2297 C CA . GLN A 1 312 ? 13.692 -5.125 -31.214 1.00 95.75 312 GLN A CA 1
ATOM 2298 C C . GLN A 1 312 ? 12.610 -4.085 -31.534 1.00 95.75 312 GLN A C 1
ATOM 2300 O O . GLN A 1 312 ? 11.669 -4.371 -32.267 1.00 95.75 312 GLN A O 1
ATOM 2305 N N . VAL A 1 313 ? 12.744 -2.869 -31.000 1.00 96.12 313 VAL A N 1
ATOM 2306 C CA . VAL A 1 313 ? 11.789 -1.768 -31.215 1.00 96.12 313 VAL A CA 1
ATOM 2307 C C . VAL A 1 313 ? 12.379 -0.600 -31.994 1.00 96.12 313 VAL A C 1
ATOM 2309 O O . VAL A 1 313 ? 11.755 0.457 -32.059 1.00 96.12 313 VAL A O 1
ATOM 2312 N N . SER A 1 314 ? 13.575 -0.770 -32.569 1.00 95.56 314 SER A N 1
ATOM 2313 C CA . SER A 1 314 ? 14.286 0.283 -33.304 1.00 95.56 314 SER A CA 1
ATOM 2314 C C . SER A 1 314 ? 14.356 1.610 -32.529 1.00 95.56 314 SER A C 1
ATOM 2316 O O . SER A 1 314 ? 14.164 2.691 -33.083 1.00 95.56 314 SER A O 1
ATOM 2318 N N . ASP A 1 315 ? 14.617 1.535 -31.219 1.00 96.50 315 ASP A N 1
ATOM 2319 C CA . ASP A 1 315 ? 14.753 2.706 -30.351 1.00 96.50 315 ASP A CA 1
ATOM 2320 C C . ASP A 1 315 ? 16.109 3.377 -30.597 1.00 96.50 315 ASP A C 1
ATOM 2322 O O . ASP A 1 315 ? 17.102 3.106 -29.921 1.00 96.50 315 ASP A O 1
ATOM 2326 N N . THR A 1 316 ? 16.159 4.241 -31.612 1.00 95.56 316 THR A N 1
ATOM 2327 C CA . THR A 1 316 ? 17.391 4.889 -32.083 1.00 95.56 316 THR A CA 1
ATOM 2328 C C . THR A 1 316 ? 18.089 5.703 -30.996 1.00 95.56 316 THR A C 1
ATOM 2330 O O . THR A 1 316 ? 19.318 5.726 -30.957 1.00 95.56 316 THR A O 1
ATOM 2333 N N . GLN A 1 317 ? 17.339 6.310 -30.070 1.00 94.75 317 GLN A N 1
ATOM 2334 C CA . GLN A 1 317 ? 17.907 7.054 -28.941 1.00 94.75 317 GLN A CA 1
ATOM 2335 C C . GLN A 1 317 ? 18.610 6.120 -27.951 1.00 94.75 317 GLN A C 1
ATOM 2337 O O . GLN A 1 317 ? 19.749 6.378 -27.557 1.00 94.75 317 GLN A O 1
ATOM 2342 N N . ALA A 1 318 ? 17.957 5.015 -27.575 1.00 96.56 318 ALA A N 1
ATOM 2343 C CA . ALA A 1 318 ? 18.555 4.005 -26.705 1.00 96.56 318 ALA A CA 1
ATOM 2344 C C . ALA A 1 318 ? 19.796 3.373 -27.352 1.00 96.56 318 ALA A C 1
ATOM 2346 O O . ALA A 1 318 ? 20.841 3.247 -26.714 1.00 96.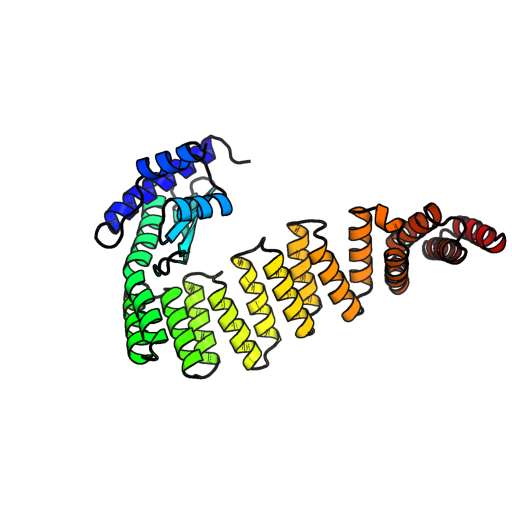56 318 ALA A O 1
ATOM 2347 N N . LEU A 1 319 ? 19.698 3.019 -28.638 1.00 97.56 319 LEU A N 1
ATOM 2348 C CA . LEU A 1 319 ? 20.799 2.428 -29.390 1.00 97.56 319 LEU A CA 1
ATOM 2349 C C . LEU A 1 319 ? 21.997 3.368 -29.482 1.00 97.56 319 LEU A C 1
ATOM 2351 O O . LEU A 1 319 ? 23.120 2.923 -29.249 1.00 97.56 319 LEU A O 1
ATOM 2355 N N . ASP A 1 320 ? 21.785 4.651 -29.779 1.00 95.69 320 ASP A N 1
ATOM 2356 C CA . ASP A 1 320 ? 22.861 5.643 -29.815 1.00 95.69 320 ASP A CA 1
ATOM 2357 C C . ASP A 1 320 ? 23.575 5.720 -28.460 1.00 95.69 320 ASP A C 1
ATOM 2359 O O . ASP A 1 320 ? 24.798 5.583 -28.409 1.00 95.69 320 ASP A O 1
ATOM 2363 N N . MET A 1 321 ? 22.814 5.814 -27.365 1.00 95.94 321 MET A N 1
ATOM 2364 C CA . MET A 1 321 ? 23.356 5.891 -26.009 1.00 95.94 321 MET A CA 1
ATOM 2365 C C . MET A 1 321 ? 24.162 4.643 -25.622 1.0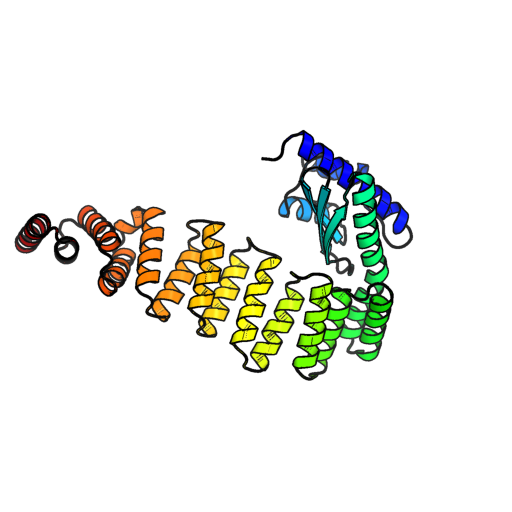0 95.94 321 MET A C 1
ATOM 2367 O O . MET A 1 321 ? 25.328 4.753 -25.234 1.00 95.94 321 MET A O 1
ATOM 2371 N N . PHE A 1 322 ? 23.572 3.450 -25.744 1.00 98.00 322 PHE A N 1
ATOM 2372 C CA . PHE A 1 322 ? 24.227 2.211 -25.318 1.00 98.00 322 PHE A CA 1
ATOM 2373 C C . PHE A 1 322 ? 25.436 1.876 -26.186 1.00 98.00 322 PHE A C 1
ATOM 2375 O O . PHE A 1 322 ? 26.477 1.489 -25.662 1.00 98.00 322 PHE A O 1
ATOM 2382 N N . THR A 1 323 ? 25.339 2.049 -27.506 1.00 97.31 323 THR A N 1
ATOM 2383 C CA . THR A 1 323 ? 26.453 1.719 -28.407 1.00 97.31 323 THR A CA 1
ATOM 2384 C C . THR A 1 323 ? 27.585 2.743 -28.335 1.00 97.31 323 THR A C 1
ATOM 2386 O O . THR A 1 323 ? 28.748 2.364 -28.478 1.00 97.31 323 THR A O 1
ATOM 2389 N N . ALA A 1 324 ? 27.293 4.023 -28.066 1.00 96.12 324 ALA A N 1
ATOM 2390 C CA . ALA A 1 324 ? 28.323 5.026 -27.800 1.00 96.12 324 ALA A CA 1
ATOM 2391 C C . ALA A 1 324 ? 29.062 4.740 -26.484 1.00 96.12 324 ALA A C 1
ATOM 2393 O O . ALA A 1 324 ? 30.295 4.772 -26.460 1.00 96.12 324 ALA A O 1
ATOM 2394 N N . GLY A 1 325 ? 28.326 4.402 -25.420 1.00 95.75 325 GLY A N 1
ATOM 2395 C CA . GLY A 1 325 ? 28.899 3.958 -24.148 1.00 95.75 325 GLY A CA 1
ATOM 2396 C C . GLY A 1 325 ? 29.772 2.712 -24.314 1.00 95.75 325 GLY A C 1
ATOM 2397 O O . GLY A 1 325 ? 30.952 2.729 -23.962 1.00 95.75 325 GLY A O 1
ATOM 2398 N N . ALA A 1 326 ? 29.238 1.678 -24.969 1.00 96.19 326 ALA A N 1
ATOM 2399 C CA . ALA A 1 326 ? 29.959 0.442 -25.250 1.00 96.19 326 ALA A CA 1
ATOM 2400 C C . ALA A 1 326 ? 31.260 0.686 -26.028 1.00 96.19 326 ALA A C 1
ATOM 2402 O O . ALA A 1 326 ? 32.304 0.155 -25.660 1.00 96.19 326 ALA A O 1
ATOM 2403 N N . TYR A 1 327 ? 31.237 1.520 -27.073 1.00 95.94 327 TYR A N 1
ATOM 2404 C CA . TYR A 1 327 ? 32.445 1.853 -27.833 1.00 95.94 327 TYR A CA 1
ATOM 2405 C C . TYR A 1 327 ? 33.479 2.613 -26.990 1.00 95.94 327 TYR A C 1
ATOM 2407 O O . TYR A 1 327 ? 34.673 2.349 -27.112 1.00 95.94 327 TYR A O 1
ATOM 2415 N N . ARG A 1 328 ? 33.041 3.528 -26.114 1.00 96.12 328 ARG A N 1
ATOM 2416 C CA . ARG A 1 328 ? 33.944 4.276 -25.227 1.00 96.12 328 ARG A CA 1
ATOM 2417 C C . ARG A 1 328 ? 34.699 3.351 -24.269 1.00 96.12 328 ARG A C 1
ATOM 2419 O O . ARG A 1 328 ? 35.894 3.550 -24.072 1.00 96.12 328 ARG A O 1
ATOM 2426 N N . HIS A 1 329 ? 34.019 2.360 -23.694 1.00 96.25 329 HIS A N 1
ATOM 2427 C CA . HIS A 1 329 ? 34.625 1.416 -22.749 1.00 96.25 329 HIS A CA 1
ATOM 2428 C C . HIS A 1 329 ? 35.344 0.244 -23.436 1.00 96.25 329 HIS A C 1
ATOM 2430 O O . HIS A 1 329 ? 36.311 -0.288 -22.894 1.00 96.25 329 HIS A O 1
ATOM 2436 N N . PHE A 1 330 ? 34.924 -0.132 -24.647 1.00 96.12 330 PHE A N 1
ATOM 2437 C CA . PHE A 1 330 ? 35.438 -1.291 -25.382 1.00 96.12 330 PHE A CA 1
ATOM 2438 C C . PHE A 1 330 ? 35.802 -0.947 -26.841 1.00 96.12 330 PHE A C 1
ATOM 2440 O O . PHE A 1 330 ? 35.262 -1.548 -27.777 1.00 96.12 330 PHE A O 1
ATOM 2447 N N . PRO A 1 331 ? 36.751 -0.024 -27.083 1.00 95.50 331 PRO A N 1
ATOM 2448 C CA . PRO A 1 331 ? 37.007 0.544 -28.412 1.00 95.50 331 PRO A CA 1
ATOM 2449 C C . PRO A 1 331 ? 37.585 -0.445 -29.433 1.00 95.50 331 PRO A C 1
ATOM 2451 O O . PRO A 1 331 ? 37.604 -0.142 -30.622 1.00 95.50 331 PRO A O 1
ATOM 2454 N N . ARG A 1 332 ? 38.065 -1.613 -28.986 1.00 95.56 332 ARG A N 1
ATOM 2455 C CA . ARG A 1 332 ? 38.582 -2.695 -29.844 1.00 95.56 332 ARG A CA 1
ATOM 2456 C C . ARG A 1 332 ? 37.625 -3.884 -29.982 1.00 95.56 332 ARG A C 1
ATOM 2458 O O . ARG A 1 332 ? 37.970 -4.877 -30.610 1.00 95.56 332 ARG A O 1
ATOM 2465 N N . ASN A 1 333 ? 36.430 -3.821 -29.393 1.00 96.25 333 ASN A N 1
ATOM 2466 C CA . ASN A 1 333 ? 35.454 -4.898 -29.522 1.00 96.25 333 ASN A CA 1
ATOM 2467 C C . ASN A 1 333 ? 34.666 -4.744 -30.832 1.00 96.25 333 ASN A C 1
ATOM 2469 O O . ASN A 1 333 ? 33.772 -3.901 -30.935 1.00 96.25 333 ASN A O 1
ATOM 2473 N N . VAL A 1 334 ? 34.969 -5.595 -31.816 1.00 96.12 334 VAL A N 1
ATOM 2474 C CA . VAL A 1 334 ? 34.357 -5.567 -33.157 1.00 96.12 334 VAL A CA 1
ATOM 2475 C C . VAL A 1 334 ? 32.824 -5.623 -33.099 1.00 96.12 334 VAL A C 1
ATOM 2477 O O . VAL A 1 334 ? 32.158 -4.934 -33.871 1.00 96.12 334 VAL A O 1
ATOM 2480 N N . SER A 1 335 ? 32.244 -6.377 -32.156 1.00 95.12 335 SER A N 1
ATOM 2481 C CA . SER A 1 335 ? 30.784 -6.501 -32.025 1.00 95.12 335 SER A CA 1
ATOM 2482 C C . SER A 1 335 ? 30.132 -5.178 -31.621 1.00 95.12 335 SER A C 1
ATOM 2484 O O . SER A 1 335 ? 29.119 -4.794 -32.203 1.00 95.12 335 SER A O 1
ATOM 2486 N N . TYR A 1 336 ? 30.726 -4.436 -30.681 1.00 96.50 336 TYR A N 1
ATOM 2487 C CA . TYR A 1 336 ? 30.199 -3.129 -30.272 1.00 96.50 336 TYR A CA 1
ATOM 2488 C C . TYR A 1 336 ? 30.431 -2.039 -31.320 1.00 96.50 336 TYR A C 1
ATOM 2490 O O . TYR A 1 336 ? 29.570 -1.179 -31.494 1.00 96.50 336 TYR A O 1
ATOM 2498 N N . ILE A 1 337 ? 31.533 -2.098 -32.074 1.00 96.94 337 ILE A N 1
ATOM 2499 C CA . ILE A 1 337 ? 31.765 -1.178 -33.199 1.00 96.94 337 ILE A CA 1
ATOM 2500 C C . ILE A 1 337 ? 30.713 -1.402 -34.294 1.00 96.94 337 ILE A C 1
ATOM 2502 O O . ILE A 1 337 ? 30.130 -0.437 -34.790 1.00 96.94 337 ILE A O 1
ATOM 2506 N N . LYS A 1 338 ? 30.413 -2.664 -34.631 1.00 96.38 338 LYS A N 1
ATOM 2507 C CA . LYS A 1 338 ? 29.340 -3.004 -35.580 1.00 96.38 338 LYS A CA 1
ATOM 2508 C C . LYS A 1 338 ? 27.966 -2.582 -35.061 1.00 96.38 338 LYS A C 1
ATOM 2510 O O . LYS A 1 338 ? 27.206 -1.978 -35.810 1.00 96.38 338 LYS A O 1
ATOM 2515 N N . ALA A 1 339 ? 27.667 -2.823 -33.782 1.00 95.88 339 ALA A N 1
ATOM 2516 C CA . ALA A 1 339 ? 26.417 -2.371 -33.169 1.00 95.88 339 ALA A CA 1
ATOM 2517 C C . ALA A 1 339 ? 26.268 -0.840 -33.240 1.00 95.88 339 ALA A C 1
ATOM 2519 O O . ALA A 1 339 ? 25.186 -0.347 -33.549 1.00 95.88 339 ALA A O 1
ATOM 2520 N N . ARG A 1 340 ? 27.359 -0.087 -33.028 1.00 97.25 340 ARG A N 1
ATOM 2521 C CA . ARG A 1 340 ? 27.380 1.376 -33.175 1.00 97.25 340 ARG A CA 1
ATOM 2522 C C . ARG A 1 340 ? 27.108 1.823 -34.607 1.00 97.25 340 ARG A C 1
ATOM 2524 O O . ARG A 1 340 ? 26.334 2.757 -34.801 1.00 97.25 340 ARG A O 1
ATOM 2531 N N . ALA A 1 341 ? 27.729 1.169 -35.587 1.00 96.69 341 ALA A N 1
ATOM 2532 C CA . ALA A 1 341 ? 27.496 1.453 -36.999 1.00 96.69 341 ALA A CA 1
ATOM 2533 C C . ALA A 1 341 ? 26.024 1.216 -37.379 1.00 96.69 341 ALA A C 1
ATOM 2535 O O . ALA A 1 341 ? 25.380 2.128 -37.892 1.00 96.69 341 ALA A O 1
ATOM 2536 N N . GLY A 1 342 ? 25.462 0.058 -37.013 1.00 95.62 342 GLY A N 1
ATOM 2537 C CA . GLY A 1 342 ? 24.054 -0.263 -37.269 1.00 95.62 342 GLY A CA 1
ATOM 2538 C C . GLY A 1 342 ? 23.074 0.680 -36.561 1.00 95.62 342 GLY A C 1
ATOM 2539 O O . GLY A 1 342 ? 22.069 1.077 -37.141 1.00 95.62 342 GLY A O 1
ATOM 2540 N N . ALA A 1 343 ? 23.381 1.117 -35.334 1.00 96.06 343 ALA A N 1
ATOM 2541 C CA . ALA A 1 343 ? 22.577 2.117 -34.626 1.00 96.06 343 ALA A CA 1
ATOM 2542 C C . ALA A 1 343 ? 22.533 3.471 -35.358 1.00 96.06 343 ALA A C 1
ATOM 2544 O O . ALA A 1 343 ? 21.483 4.106 -35.426 1.00 96.06 343 ALA A O 1
ATOM 2545 N N . LEU A 1 344 ? 23.667 3.916 -35.911 1.00 96.62 344 LEU A N 1
ATOM 2546 C CA . LEU A 1 344 ? 23.751 5.154 -36.695 1.00 96.62 344 LEU A CA 1
ATOM 2547 C C . LEU A 1 344 ? 23.003 5.036 -38.020 1.00 96.62 344 LEU A C 1
ATOM 2549 O O . LEU A 1 344 ? 22.327 5.977 -38.422 1.00 96.62 344 LEU A O 1
ATOM 2553 N N . GLU A 1 345 ? 23.104 3.885 -38.673 1.00 95.50 345 GLU A N 1
ATOM 2554 C CA . GLU A 1 345 ? 22.382 3.585 -39.906 1.00 95.50 345 GLU A CA 1
ATOM 2555 C C . GLU A 1 345 ? 20.862 3.606 -39.690 1.00 95.50 345 GLU A C 1
ATOM 2557 O O . GLU A 1 345 ? 20.159 4.312 -40.410 1.00 95.50 345 GLU A O 1
ATOM 2562 N N . LEU A 1 346 ? 20.363 2.959 -38.627 1.00 94.56 346 LEU A N 1
ATOM 2563 C CA . LEU A 1 346 ? 18.950 3.026 -38.220 1.00 94.56 346 LEU A CA 1
ATOM 2564 C C . LEU A 1 346 ? 18.483 4.455 -37.905 1.00 94.56 346 LEU A C 1
ATOM 2566 O O . LEU A 1 346 ? 17.312 4.778 -38.077 1.00 94.56 346 LEU A O 1
ATOM 2570 N N . ALA A 1 347 ? 19.393 5.322 -37.459 1.00 94.88 347 ALA A N 1
ATOM 2571 C CA . ALA A 1 347 ? 19.133 6.739 -37.220 1.00 94.88 347 ALA A CA 1
ATOM 2572 C C . ALA A 1 347 ? 19.324 7.624 -38.472 1.00 94.88 347 ALA A C 1
ATOM 2574 O O . ALA A 1 347 ? 19.381 8.845 -38.338 1.00 94.88 347 ALA A O 1
ATOM 2575 N N . ALA A 1 348 ? 19.461 7.034 -39.667 1.00 95.06 348 ALA A N 1
ATOM 2576 C CA . ALA A 1 348 ? 19.726 7.719 -40.938 1.00 95.06 348 ALA A CA 1
ATOM 2577 C C . ALA A 1 348 ? 21.022 8.563 -40.959 1.00 95.06 348 ALA A C 1
ATOM 2579 O O . ALA A 1 348 ? 21.157 9.518 -41.722 1.00 95.06 348 ALA A O 1
ATOM 2580 N N . ARG A 1 349 ? 22.012 8.203 -40.134 1.00 95.94 349 ARG A N 1
ATOM 2581 C CA . ARG A 1 349 ? 23.336 8.846 -40.051 1.00 95.94 349 ARG A CA 1
ATOM 2582 C C . ARG A 1 349 ? 24.389 8.029 -40.805 1.00 95.94 349 ARG A C 1
ATOM 2584 O O . ARG A 1 349 ? 25.404 7.627 -40.231 1.00 95.94 349 ARG A O 1
ATOM 2591 N N . THR A 1 350 ? 24.146 7.782 -42.090 1.00 94.62 350 THR A N 1
ATOM 2592 C CA . THR A 1 350 ? 24.915 6.847 -42.934 1.00 94.62 350 THR A CA 1
ATOM 2593 C C . THR A 1 350 ? 26.409 7.170 -43.003 1.00 94.62 350 THR A C 1
ATOM 2595 O O . THR A 1 350 ? 27.236 6.274 -42.834 1.00 94.62 350 THR A O 1
ATOM 2598 N N . ASP A 1 351 ? 26.780 8.446 -43.141 1.00 95.44 351 ASP A N 1
ATOM 2599 C CA . ASP A 1 351 ? 28.192 8.858 -43.180 1.00 95.44 351 ASP A CA 1
ATOM 2600 C C . ASP A 1 351 ? 28.923 8.502 -41.882 1.00 95.44 351 ASP A C 1
ATOM 2602 O O . ASP A 1 351 ? 30.043 7.987 -41.889 1.00 95.44 351 ASP A O 1
ATOM 2606 N N . SER A 1 352 ? 28.253 8.721 -40.746 1.00 95.44 352 SER A N 1
ATOM 2607 C CA . SER A 1 352 ? 28.786 8.339 -39.440 1.00 95.44 352 SER A CA 1
ATOM 2608 C C . SER A 1 352 ? 28.879 6.817 -39.313 1.00 95.44 352 SER A C 1
ATOM 2610 O O . SER A 1 352 ? 29.886 6.321 -38.813 1.00 95.44 352 SER A O 1
ATOM 2612 N N . ALA A 1 353 ? 27.876 6.067 -39.780 1.00 96.31 353 ALA A N 1
ATOM 2613 C CA . ALA A 1 353 ? 27.877 4.603 -39.743 1.00 96.31 353 ALA A CA 1
ATOM 2614 C C . ALA A 1 353 ? 29.069 4.007 -40.514 1.00 96.31 353 ALA A C 1
ATOM 2616 O O . ALA A 1 353 ? 29.780 3.143 -39.996 1.00 96.31 353 ALA A O 1
ATOM 2617 N N . LEU A 1 354 ? 29.354 4.533 -41.710 1.00 96.44 354 LEU A N 1
ATOM 2618 C CA . LEU A 1 354 ? 30.431 4.066 -42.586 1.00 96.44 354 LEU A CA 1
ATOM 2619 C C . LEU A 1 354 ? 31.821 4.207 -41.945 1.00 96.44 354 LEU A C 1
ATOM 2621 O O . LEU A 1 354 ? 32.676 3.335 -42.118 1.00 96.44 354 LEU A O 1
ATOM 2625 N N . VAL A 1 355 ? 32.039 5.253 -41.140 1.00 96.88 355 VAL A N 1
ATOM 2626 C CA . VAL A 1 355 ? 33.271 5.415 -40.346 1.00 96.88 355 VAL A CA 1
ATOM 2627 C C . VAL A 1 355 ? 33.461 4.247 -39.375 1.00 96.88 355 VAL A C 1
ATOM 2629 O O . VAL A 1 355 ? 34.565 3.712 -39.265 1.00 96.88 355 VAL A O 1
ATOM 2632 N N . TYR A 1 356 ? 32.405 3.824 -38.678 1.00 96.50 356 TYR A N 1
ATOM 2633 C CA . TYR A 1 356 ? 32.497 2.718 -37.723 1.00 96.50 356 TYR A CA 1
ATOM 2634 C C . TYR A 1 356 ? 32.588 1.355 -38.417 1.00 96.50 356 TYR A C 1
ATOM 2636 O O . TYR A 1 356 ? 33.362 0.516 -37.960 1.00 96.50 356 TYR A O 1
ATOM 2644 N N . TYR A 1 357 ? 31.919 1.142 -39.555 1.00 96.94 357 TYR A N 1
ATOM 2645 C CA . TYR A 1 357 ? 32.116 -0.079 -40.348 1.00 96.94 357 TYR A CA 1
ATOM 2646 C C . TYR A 1 357 ? 33.572 -0.237 -40.812 1.00 96.94 357 TYR A C 1
ATOM 2648 O O . TYR A 1 357 ? 34.148 -1.311 -40.648 1.00 96.94 357 TYR A O 1
ATOM 2656 N N . LYS A 1 358 ? 34.211 0.839 -41.292 1.00 96.50 358 LYS A N 1
ATOM 2657 C CA . LYS A 1 358 ? 35.645 0.827 -41.639 1.00 96.50 358 LYS A CA 1
ATOM 2658 C C . LYS A 1 358 ? 36.530 0.484 -40.441 1.00 96.50 358 LYS A C 1
ATOM 2660 O O . LYS A 1 358 ? 37.444 -0.321 -40.574 1.00 96.50 358 LYS A O 1
ATOM 2665 N N . LYS A 1 359 ? 36.240 1.047 -39.262 1.00 95.88 359 LYS A N 1
ATOM 2666 C CA . LYS A 1 359 ? 36.964 0.716 -38.021 1.00 95.88 359 LYS A CA 1
ATOM 2667 C C . LYS A 1 359 ? 36.811 -0.754 -37.631 1.00 95.88 359 LYS A C 1
ATOM 2669 O O . LYS A 1 359 ? 37.782 -1.353 -37.191 1.00 95.88 359 LYS A O 1
ATOM 2674 N N . ALA A 1 360 ? 35.619 -1.328 -37.793 1.00 94.81 360 ALA A N 1
ATOM 2675 C CA . ALA A 1 360 ? 35.365 -2.734 -37.483 1.00 94.81 360 ALA A CA 1
ATOM 2676 C C . ALA A 1 360 ? 36.103 -3.701 -38.420 1.00 94.81 360 ALA A C 1
ATOM 2678 O O . ALA A 1 360 ? 36.400 -4.807 -37.997 1.00 94.81 360 ALA A O 1
ATOM 2679 N N . LEU A 1 361 ? 36.362 -3.306 -39.672 1.00 94.75 361 LEU A N 1
ATOM 2680 C CA . LEU A 1 361 ? 37.131 -4.098 -40.644 1.00 94.75 361 LEU A CA 1
ATOM 2681 C C . LEU A 1 361 ? 38.648 -4.020 -40.421 1.00 94.75 361 LEU A C 1
ATOM 2683 O O . LEU A 1 361 ? 39.380 -4.860 -40.928 1.00 94.75 361 LEU A O 1
ATOM 2687 N N . ALA A 1 362 ? 39.116 -2.989 -39.716 1.00 93.44 362 ALA A N 1
ATOM 2688 C CA . ALA A 1 362 ? 40.534 -2.750 -39.455 1.00 93.44 362 ALA A CA 1
ATOM 2689 C C . ALA A 1 362 ? 41.063 -3.460 -38.192 1.00 93.44 362 ALA A C 1
ATOM 2691 O O . ALA A 1 362 ? 42.238 -3.306 -37.859 1.00 93.44 362 ALA A O 1
ATOM 2692 N N . LEU A 1 363 ? 40.199 -4.185 -37.477 1.00 90.94 363 LEU A N 1
ATOM 2693 C CA . LEU A 1 363 ? 40.488 -4.975 -36.277 1.00 90.94 363 LEU A CA 1
ATOM 2694 C C . LEU A 1 363 ? 40.198 -6.443 -36.568 1.00 90.94 363 LEU A C 1
ATOM 2696 O O . LEU A 1 363 ? 40.949 -7.283 -36.030 1.00 90.94 363 LEU A O 1
#

Mean predicted aligned error: 6.24 Å

Solvent-accessible surface area (backbone atoms only — not comparable to full-atom values): 18638 Å² total; per-residue (Å²): 132,83,51,75,68,56,51,53,53,47,51,53,29,52,51,46,20,52,57,49,30,39,72,71,32,60,92,80,52,88,69,88,48,71,69,61,51,25,53,58,30,45,78,71,77,39,58,71,85,58,88,66,53,77,66,55,48,52,51,51,38,59,75,68,66,51,36,54,52,75,51,68,53,74,46,76,61,88,56,32,36,38,34,44,39,38,35,46,54,77,54,79,50,46,37,62,48,42,51,77,42,72,32,64,82,77,39,43,57,64,64,40,17,50,56,47,20,51,54,51,36,51,42,58,69,28,8,59,25,32,37,49,13,51,53,30,42,75,70,66,38,50,71,61,12,48,51,26,19,48,59,22,36,75,79,35,80,38,40,33,62,26,24,44,45,48,17,53,45,31,56,76,69,66,48,62,52,67,58,25,28,52,27,13,56,47,10,33,70,38,19,78,33,42,44,69,33,26,48,47,34,14,52,31,26,46,75,71,66,38,59,66,62,13,47,54,25,49,58,49,29,37,65,64,45,75,83,43,62,69,62,51,51,52,46,30,53,51,25,46,76,69,69,35,42,71,59,22,44,54,55,38,49,62,42,38,73,77,41,72,78,44,64,67,53,49,51,53,40,34,51,43,22,52,77,65,66,35,33,62,59,27,27,53,42,45,46,54,51,39,73,75,38,61,70,46,41,66,34,70,84,53,44,54,59,40,44,51,28,12,57,78,59,65,36,44,69,53,28,46,52,50,25,52,34,32,30,72,67,38,77,83,40,50,69,39,32,44,48,33,15,53,28,28,41,76,60,72,35,52,75,64,13,52,56,29,48,53,54,38,73,77,108